Protein AF-0000000072235891 (afdb_homodimer)

Organism: Galdieria sulphuraria (NCBI:txid130081)

Structure (mmCIF, N/CA/C/O backbone):
data_AF-0000000072235891-model_v1
#
loop_
_entity.id
_entity.type
_entity.pdbx_description
1 polymer 'HVA22 family protein isoform 1'
#
loop_
_atom_site.group_PDB
_atom_site.id
_atom_site.type_symbol
_atom_site.label_atom_id
_atom_site.label_alt_id
_atom_site.label_comp_id
_atom_site.label_asym_id
_atom_site.label_entity_id
_atom_site.label_seq_id
_atom_site.pdbx_PDB_ins_code
_atom_site.Cartn_x
_atom_site.Cartn_y
_atom_site.Cartn_z
_atom_site.occupancy
_atom_site.B_iso_or_equiv
_atom_site.auth_seq_id
_atom_site.auth_comp_id
_atom_site.auth_asym_id
_atom_site.auth_atom_id
_atom_site.pdbx_PDB_model_num
ATOM 1 N N . MET A 1 1 ? -20.922 12.523 6.629 1 46.75 1 MET A N 1
ATOM 2 C CA . MET A 1 1 ? -20.359 13.164 5.449 1 46.75 1 MET A CA 1
ATOM 3 C C . MET A 1 1 ? -18.844 13.219 5.531 1 46.75 1 MET A C 1
ATOM 5 O O . MET A 1 1 ? -18.156 12.844 4.582 1 46.75 1 MET A O 1
ATOM 9 N N . GLY A 1 2 ? -18.25 13.672 6.758 1 60.75 2 GLY A N 1
ATOM 10 C CA . GLY A 1 2 ? -16.828 13.812 6.961 1 60.75 2 GLY A CA 1
ATOM 11 C C . GLY A 1 2 ? -16.062 12.5 6.82 1 60.75 2 GLY A C 1
ATOM 12 O O . GLY A 1 2 ? -14.938 12.484 6.324 1 60.75 2 GLY A O 1
ATOM 13 N N . SER A 1 3 ? -16.828 11.484 6.902 1 72.25 3 SER A N 1
ATOM 14 C CA . SER A 1 3 ? -16.188 10.172 6.914 1 72.25 3 SER A CA 1
ATOM 15 C C . SER A 1 3 ? -15.875 9.695 5.5 1 72.25 3 SER A C 1
ATOM 17 O O . SER A 1 3 ? -14.797 9.164 5.238 1 72.25 3 SER A O 1
ATOM 19 N N . VAL A 1 4 ? -16.828 10.055 4.547 1 76.5 4 VAL A N 1
ATOM 20 C CA . VAL A 1 4 ? -16.625 9.602 3.174 1 76.5 4 VAL A CA 1
ATOM 21 C C . VAL A 1 4 ? -15.469 10.359 2.541 1 76.5 4 VAL A C 1
ATOM 23 O O . VAL A 1 4 ? -14.609 9.766 1.887 1 76.5 4 VAL A O 1
ATOM 26 N N . VAL A 1 5 ? -15.5 11.578 2.809 1 79 5 VAL A N 1
ATOM 27 C CA . VAL A 1 5 ? -14.438 12.422 2.27 1 79 5 VAL A CA 1
ATOM 28 C C . VAL A 1 5 ? -13.094 12 2.846 1 79 5 VAL A C 1
ATOM 30 O O . VAL A 1 5 ? -12.102 11.914 2.121 1 79 5 VAL A O 1
ATOM 33 N N . SER A 1 6 ? -13.164 11.68 4.055 1 82.19 6 SER A N 1
ATOM 34 C CA . SER A 1 6 ? -11.922 11.305 4.719 1 82.19 6 SER A CA 1
ATOM 35 C C . SER A 1 6 ? -11.43 9.945 4.238 1 82.19 6 SER A C 1
ATOM 37 O O . SER A 1 6 ? -10.227 9.734 4.086 1 82.19 6 SER A O 1
ATOM 39 N N . ARG A 1 7 ? -12.328 9.164 3.951 1 81.06 7 ARG A N 1
ATOM 40 C CA . ARG A 1 7 ? -11.961 7.844 3.465 1 81.06 7 ARG A CA 1
ATOM 41 C C . ARG A 1 7 ? -11.32 7.926 2.082 1 81.06 7 ARG A C 1
ATOM 43 O O . ARG A 1 7 ? -10.289 7.305 1.832 1 81.06 7 ARG A O 1
ATOM 50 N N . LEU A 1 8 ? -11.969 8.664 1.261 1 80.75 8 LEU A N 1
ATOM 51 C CA . LEU A 1 8 ? -11.422 8.867 -0.078 1 80.75 8 LEU A CA 1
ATOM 52 C C . LEU A 1 8 ? -10.07 9.57 -0.017 1 80.75 8 LEU A C 1
ATOM 54 O O . LEU A 1 8 ? -9.141 9.195 -0.733 1 80.75 8 LEU A O 1
ATOM 58 N N . GLY A 1 9 ? -10.117 10.516 0.843 1 85.25 9 GLY A N 1
ATOM 59 C CA . GLY A 1 9 ? -8.875 11.242 1.026 1 85.25 9 GLY A CA 1
ATOM 60 C C . GLY A 1 9 ? -7.734 10.367 1.514 1 85.25 9 GLY A C 1
ATOM 61 O O . GLY A 1 9 ? -6.617 10.461 1.006 1 85.25 9 GLY A O 1
ATOM 62 N N . CYS A 1 10 ? -8.031 9.539 2.438 1 83.44 10 CYS A N 1
ATOM 63 C CA . CYS A 1 10 ? -7.016 8.633 2.961 1 83.44 10 CYS A CA 1
ATOM 64 C C . CYS A 1 10 ? -6.5 7.699 1.871 1 83.44 10 CYS A C 1
ATOM 66 O O . CYS A 1 10 ? -5.297 7.449 1.781 1 83.44 10 CYS A O 1
ATOM 68 N N . SER A 1 11 ? -7.449 7.27 1.06 1 82.44 11 SER A N 1
ATOM 69 C CA . SER A 1 11 ? -7.062 6.355 -0.009 1 82.44 11 SER A CA 1
ATOM 70 C C . SER A 1 11 ? -6.207 7.059 -1.057 1 82.44 11 SER A C 1
ATOM 72 O O . SER A 1 11 ? -5.195 6.52 -1.505 1 82.44 11 SER A O 1
ATOM 74 N N . PHE A 1 12 ? -6.531 8.242 -1.365 1 88.44 12 PHE A N 1
ATOM 75 C CA . PHE A 1 12 ? -5.793 8.992 -2.377 1 88.44 12 PHE A CA 1
ATOM 76 C C . PHE A 1 12 ? -4.441 9.438 -1.84 1 88.44 12 PHE A C 1
ATOM 78 O O . PHE A 1 12 ? -3.412 9.25 -2.494 1 88.44 12 PHE A O 1
ATOM 85 N N . LEU A 1 13 ? -4.465 9.93 -0.668 1 90.38 13 LEU A N 1
ATOM 86 C CA . LEU A 1 13 ? -3.238 10.469 -0.096 1 90.38 13 LEU A CA 1
ATOM 87 C C . LEU A 1 13 ? -2.316 9.352 0.373 1 90.38 13 LEU A C 1
ATOM 89 O O . LEU A 1 13 ? -1.093 9.508 0.376 1 90.38 13 LEU A O 1
ATOM 93 N N . GLY A 1 14 ? -2.957 8.297 0.75 1 90.31 14 GLY A N 1
ATOM 94 C CA . GLY A 1 14 ? -2.166 7.203 1.295 1 90.31 14 GLY A CA 1
ATOM 95 C C . GLY A 1 14 ? -1.65 6.25 0.232 1 90.31 14 GLY A C 1
ATOM 96 O O . GLY A 1 14 ? -0.716 5.484 0.478 1 90.31 14 GLY A O 1
ATOM 97 N N . ILE A 1 15 ? -2.197 6.344 -0.946 1 92.5 15 ILE A N 1
ATOM 98 C CA . ILE A 1 15 ? -1.833 5.332 -1.934 1 92.5 15 ILE A CA 1
ATOM 99 C C . ILE A 1 15 ? -1.434 6.012 -3.242 1 92.5 15 ILE A C 1
ATOM 101 O O . ILE A 1 15 ? -0.283 5.91 -3.676 1 92.5 15 ILE A O 1
ATOM 105 N N . LEU A 1 16 ? -2.283 6.879 -3.768 1 91.94 16 LEU A N 1
ATOM 106 C CA . LEU A 1 16 ? -2.064 7.406 -5.109 1 91.94 16 LEU A CA 1
ATOM 107 C C . LEU A 1 16 ? -0.962 8.461 -5.105 1 91.94 16 LEU A C 1
ATOM 109 O O . LEU A 1 16 ? -0.079 8.445 -5.969 1 91.94 16 LEU A O 1
ATOM 113 N N . TYR A 1 17 ? -1.043 9.266 -4.141 1 93.69 17 TYR A N 1
ATOM 114 C CA . TYR A 1 17 ? -0.034 10.32 -4.074 1 93.69 17 TYR A CA 1
ATOM 115 C C . TYR A 1 17 ? 1.353 9.727 -3.842 1 93.69 17 TYR A C 1
ATOM 117 O O . TYR A 1 17 ? 2.293 10.031 -4.578 1 93.69 17 TYR A O 1
ATOM 125 N N . PRO A 1 18 ? 1.466 8.883 -2.859 1 93 18 PRO A N 1
ATOM 126 C CA . PRO A 1 18 ? 2.773 8.242 -2.674 1 93 18 PRO A CA 1
ATOM 127 C C . PRO A 1 18 ? 3.221 7.449 -3.898 1 93 18 PRO A C 1
ATOM 129 O O . PRO A 1 18 ? 4.414 7.395 -4.203 1 93 18 PRO A O 1
ATOM 132 N N . ALA A 1 19 ? 2.293 6.832 -4.574 1 94.75 19 ALA A N 1
ATOM 133 C CA . ALA A 1 19 ? 2.639 6.074 -5.773 1 94.75 19 ALA A CA 1
ATOM 134 C C . ALA A 1 19 ? 3.242 6.98 -6.84 1 94.75 19 ALA A C 1
ATOM 136 O O . ALA A 1 19 ? 4.227 6.617 -7.488 1 94.75 19 ALA A O 1
ATOM 137 N N . TYR A 1 20 ? 2.668 8.094 -6.934 1 94.38 20 TYR A N 1
ATOM 138 C CA . TYR A 1 20 ? 3.17 9.055 -7.914 1 94.38 20 TYR A CA 1
ATOM 139 C C . TYR A 1 20 ? 4.547 9.57 -7.512 1 94.38 20 TYR A C 1
ATOM 141 O O . TYR A 1 20 ? 5.43 9.727 -8.359 1 94.38 20 TYR A O 1
ATOM 149 N N . CYS A 1 21 ? 4.766 9.883 -6.301 1 93.06 21 CYS A N 1
ATOM 150 C CA . CYS A 1 21 ? 6.07 10.32 -5.816 1 93.06 21 CYS A CA 1
ATOM 151 C C . CYS A 1 21 ? 7.117 9.227 -5.992 1 93.06 21 CYS A C 1
ATOM 153 O O . CYS A 1 21 ? 8.266 9.508 -6.32 1 93.06 21 CYS A O 1
ATOM 155 N N . THR A 1 22 ? 6.691 8.031 -5.742 1 94.19 22 THR A N 1
ATOM 156 C CA . THR A 1 22 ? 7.57 6.887 -5.957 1 94.19 22 THR A CA 1
ATOM 157 C C . THR A 1 22 ? 7.992 6.793 -7.422 1 94.19 22 THR A C 1
ATOM 159 O O . THR A 1 22 ? 9.156 6.531 -7.723 1 94.19 22 THR A O 1
ATOM 162 N N . PHE A 1 23 ? 7.047 7.035 -8.258 1 94.5 23 PHE A N 1
ATOM 163 C CA . PHE A 1 23 ? 7.332 7.047 -9.688 1 94.5 23 PHE A CA 1
ATOM 164 C C . PHE A 1 23 ? 8.367 8.117 -10.023 1 94.5 23 PHE A C 1
ATOM 166 O O . PHE A 1 23 ? 9.297 7.863 -10.789 1 94.5 23 PHE A O 1
ATOM 173 N N . LYS A 1 24 ? 8.18 9.258 -9.508 1 92.94 24 LYS A N 1
ATOM 174 C CA . LYS A 1 24 ? 9.117 10.352 -9.742 1 92.94 24 LYS A CA 1
ATOM 175 C C . LYS A 1 24 ? 10.508 10.008 -9.211 1 92.94 24 LYS A C 1
ATOM 177 O O . LYS A 1 24 ? 11.516 10.344 -9.836 1 92.94 24 LYS A O 1
ATOM 182 N N . THR A 1 25 ? 10.523 9.391 -8.078 1 90.94 25 THR A N 1
ATOM 183 C CA . THR A 1 25 ? 11.797 8.992 -7.473 1 90.94 25 THR A CA 1
ATOM 184 C C . THR A 1 25 ? 12.508 7.957 -8.336 1 90.94 25 THR A C 1
ATOM 186 O O . THR A 1 25 ? 13.734 7.961 -8.43 1 90.94 25 THR A O 1
ATOM 189 N N . LEU A 1 26 ? 11.766 7.07 -8.914 1 90.81 26 LEU A N 1
ATOM 190 C CA . LEU A 1 26 ? 12.352 6.055 -9.781 1 90.81 26 LEU A CA 1
ATOM 191 C C . LEU A 1 26 ? 13 6.691 -11 1 90.81 26 LEU A C 1
ATOM 193 O O . LEU A 1 26 ? 14.039 6.227 -11.477 1 90.81 26 LEU A O 1
ATOM 197 N N . LYS A 1 27 ? 12.367 7.711 -11.43 1 88.81 27 LYS A N 1
ATOM 198 C CA . LYS A 1 27 ? 12.891 8.414 -12.602 1 88.81 27 LYS A CA 1
ATOM 199 C C . LYS A 1 27 ? 14.172 9.172 -12.258 1 88.81 27 LYS A C 1
ATOM 201 O O . LYS A 1 27 ? 15.102 9.234 -13.07 1 88.81 27 LYS A O 1
ATOM 206 N N . ARG A 1 28 ? 14.211 9.672 -11.07 1 89.44 28 ARG A N 1
ATOM 207 C CA . ARG A 1 28 ? 15.359 10.477 -10.664 1 89.44 28 ARG A CA 1
ATOM 208 C C . ARG A 1 28 ? 16.531 9.586 -10.25 1 89.44 28 ARG A C 1
ATOM 210 O O . ARG A 1 28 ? 17.672 10.047 -10.211 1 89.44 28 ARG A O 1
ATOM 217 N N . GLN A 1 29 ? 16.312 8.367 -9.93 1 86.44 29 GLN A N 1
ATOM 218 C CA . GLN A 1 29 ? 17.312 7.379 -9.562 1 86.44 29 GLN A CA 1
ATOM 219 C C . GLN A 1 29 ? 18.172 7.867 -8.398 1 86.44 29 GLN A C 1
ATOM 221 O O . GLN A 1 29 ? 19.406 7.777 -8.445 1 86.44 29 GLN A O 1
ATOM 226 N N . GLU A 1 30 ? 17.547 8.516 -7.449 1 84.81 30 GLU A N 1
ATOM 227 C CA . GLU A 1 30 ? 18.25 8.945 -6.238 1 84.81 30 GLU A CA 1
ATOM 228 C C . GLU A 1 30 ? 18.031 7.957 -5.098 1 84.81 30 GLU A C 1
ATOM 230 O O . GLU A 1 30 ? 16.891 7.688 -4.711 1 84.81 30 GLU A O 1
ATOM 235 N N . PHE A 1 31 ? 19.094 7.59 -4.57 1 83.75 31 PHE A N 1
ATOM 236 C CA . PHE A 1 31 ? 19.062 6.527 -3.57 1 83.75 31 PHE A CA 1
ATOM 237 C C . PHE A 1 31 ? 18.344 6.984 -2.312 1 83.75 31 PHE A C 1
ATOM 239 O O . PHE A 1 31 ? 17.531 6.238 -1.753 1 83.75 31 PHE A O 1
ATOM 246 N N . ASP A 1 32 ? 18.656 8.188 -1.87 1 84.38 32 ASP A N 1
ATOM 247 C CA . ASP A 1 32 ? 18.078 8.68 -0.62 1 84.38 32 ASP A CA 1
ATOM 248 C C . ASP A 1 32 ? 16.562 8.82 -0.729 1 84.38 32 ASP A C 1
ATOM 250 O O . ASP A 1 32 ? 15.836 8.492 0.213 1 84.38 32 ASP A O 1
ATOM 254 N N . GLU A 1 33 ? 16.188 9.242 -1.867 1 87.81 33 GLU A N 1
ATOM 255 C CA . GLU A 1 33 ? 14.758 9.406 -2.086 1 87.81 33 GLU A CA 1
ATOM 256 C C . GLU A 1 33 ? 14.062 8.047 -2.193 1 87.81 33 GLU A C 1
ATOM 258 O O . GLU A 1 33 ? 12.93 7.891 -1.736 1 87.81 33 GLU A O 1
ATOM 263 N N . GLN A 1 34 ? 14.82 7.117 -2.793 1 90.44 34 GLN A N 1
ATOM 264 C CA . GLN A 1 34 ? 14.242 5.781 -2.902 1 90.44 34 GLN A CA 1
ATOM 265 C C . GLN A 1 34 ? 14.031 5.16 -1.524 1 90.44 34 GLN A C 1
ATOM 267 O O . GLN A 1 34 ? 12.984 4.559 -1.266 1 90.44 34 GLN A O 1
ATOM 272 N N . THR 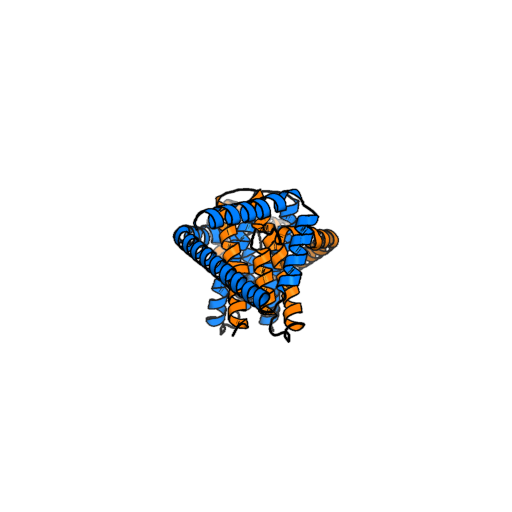A 1 35 ? 14.961 5.402 -0.662 1 89.75 35 THR A N 1
ATOM 273 C CA . THR A 1 35 ? 14.898 4.855 0.689 1 89.75 35 THR A CA 1
ATOM 274 C C . THR A 1 35 ? 13.742 5.465 1.466 1 89.75 35 THR A C 1
ATOM 276 O O . THR A 1 35 ? 13.078 4.777 2.248 1 89.75 35 THR A O 1
ATOM 279 N N . GLN A 1 36 ? 13.508 6.676 1.196 1 90.38 36 GLN A N 1
ATOM 280 C CA . GLN A 1 36 ? 12.43 7.367 1.893 1 90.38 36 GLN A CA 1
ATOM 281 C C . GLN A 1 36 ? 11.078 6.758 1.546 1 90.38 36 GLN A C 1
ATOM 283 O O . GLN A 1 36 ? 10.258 6.504 2.434 1 90.38 36 GLN A O 1
ATOM 288 N N . TRP A 1 37 ? 10.914 6.582 0.263 1 93.06 37 TRP A N 1
ATOM 289 C CA . TRP A 1 37 ? 9.602 6.094 -0.164 1 93.06 37 TRP A CA 1
ATOM 290 C C . TRP A 1 37 ? 9.438 4.617 0.178 1 93.06 37 TRP A C 1
ATOM 292 O O . TRP A 1 37 ? 8.328 4.164 0.476 1 93.06 37 TRP A O 1
ATOM 302 N N . LEU A 1 38 ? 10.523 3.879 0.186 1 94.12 38 LEU A N 1
ATOM 303 C CA . LEU A 1 38 ? 10.453 2.502 0.663 1 94.12 38 LEU A CA 1
ATOM 304 C C . LEU A 1 38 ? 10.055 2.457 2.135 1 94.12 38 LEU A C 1
ATOM 306 O O . LEU A 1 38 ? 9.227 1.636 2.533 1 94.12 38 LEU A O 1
ATOM 310 N N . THR A 1 39 ? 10.672 3.336 2.898 1 93.62 39 THR A N 1
ATOM 311 C CA . THR A 1 39 ? 10.367 3.422 4.32 1 93.62 39 THR A CA 1
ATOM 312 C C . THR A 1 39 ? 8.898 3.768 4.535 1 93.62 39 THR A C 1
ATOM 314 O O . THR A 1 39 ? 8.234 3.189 5.402 1 93.62 39 THR A O 1
ATOM 317 N N . PHE A 1 40 ? 8.422 4.688 3.742 1 94.94 40 PHE A N 1
ATOM 318 C CA . PHE A 1 40 ? 7.016 5.066 3.82 1 94.94 40 PHE A CA 1
ATOM 319 C C . PHE A 1 40 ? 6.117 3.855 3.605 1 94.94 40 PHE A C 1
ATOM 321 O O . PHE A 1 40 ? 5.156 3.645 4.352 1 94.94 40 PHE A O 1
ATOM 328 N N . TRP A 1 41 ? 6.434 3.078 2.564 1 94.25 41 TRP A N 1
ATOM 329 C CA . TRP A 1 41 ? 5.594 1.94 2.211 1 94.25 41 TRP A CA 1
ATOM 330 C C . TRP A 1 41 ? 5.59 0.897 3.322 1 94.25 41 TRP A C 1
ATOM 332 O O . TRP A 1 41 ? 4.559 0.279 3.602 1 94.25 41 TRP A O 1
ATOM 342 N N . ILE A 1 42 ? 6.68 0.702 4 1 95.62 42 ILE A N 1
ATOM 343 C CA . ILE A 1 42 ? 6.758 -0.245 5.105 1 95.62 42 ILE A CA 1
ATOM 344 C C . ILE A 1 42 ? 5.879 0.233 6.258 1 95.62 42 ILE A C 1
ATOM 346 O O . ILE A 1 42 ? 5.055 -0.526 6.773 1 95.62 42 ILE A O 1
ATOM 350 N N . VAL A 1 43 ? 6.031 1.451 6.613 1 94.75 43 VAL A N 1
ATOM 351 C CA . VAL A 1 43 ? 5.305 2.027 7.742 1 94.75 43 VAL A CA 1
ATOM 352 C C . VAL A 1 43 ? 3.809 2.051 7.434 1 94.75 43 VAL A C 1
ATOM 354 O O . VAL A 1 43 ? 2.988 1.703 8.289 1 94.75 43 VAL A O 1
ATOM 357 N N . TYR A 1 44 ? 3.506 2.465 6.203 1 94.75 44 TYR A N 1
ATOM 358 C CA . TYR A 1 44 ? 2.107 2.523 5.797 1 94.75 44 TYR A CA 1
ATOM 359 C C . TYR A 1 44 ? 1.472 1.139 5.824 1 94.75 44 TYR A C 1
ATOM 361 O O . TYR A 1 44 ? 0.301 0.994 6.184 1 94.75 44 TYR A O 1
ATOM 369 N N . SER A 1 45 ? 2.25 0.122 5.41 1 93.94 45 SER A N 1
ATOM 370 C CA . SER A 1 45 ? 1.754 -1.249 5.461 1 93.94 45 SER A CA 1
ATOM 371 C C . SER A 1 45 ? 1.426 -1.664 6.891 1 93.94 45 SER A C 1
ATOM 373 O O . SER A 1 45 ? 0.406 -2.312 7.137 1 93.94 45 SER A O 1
ATOM 375 N N . CYS A 1 46 ? 2.318 -1.361 7.836 1 92.19 46 CYS A N 1
ATOM 376 C CA . CYS A 1 46 ? 2.07 -1.639 9.25 1 92.19 46 CYS A CA 1
ATOM 377 C C . CYS A 1 46 ? 0.832 -0.9 9.734 1 92.19 46 CYS A C 1
ATOM 379 O O . CYS A 1 46 ? 0.023 -1.46 10.484 1 92.19 46 CYS A O 1
ATOM 381 N N . PHE A 1 47 ? 0.694 0.306 9.32 1 91.31 47 PHE A N 1
ATOM 382 C CA . PHE A 1 47 ? -0.463 1.119 9.672 1 91.31 47 PHE A CA 1
ATOM 383 C C . PHE A 1 47 ? -1.75 0.481 9.164 1 91.31 47 PHE A C 1
ATOM 385 O O . PHE A 1 47 ? -2.773 0.501 9.852 1 91.31 47 PHE A O 1
ATOM 392 N N . MET A 1 48 ? -1.675 -0.062 7.977 1 88.56 48 MET A N 1
ATOM 393 C CA . MET A 1 48 ? -2.859 -0.683 7.387 1 88.56 48 MET A CA 1
ATOM 394 C C . MET A 1 48 ? -3.332 -1.86 8.234 1 88.56 48 MET A C 1
ATOM 396 O O . MET A 1 48 ? -4.535 -2.092 8.367 1 88.56 48 MET A O 1
ATOM 400 N N . VAL A 1 49 ? -2.416 -2.582 8.875 1 86.81 49 VAL A N 1
ATOM 401 C CA . VAL A 1 49 ? -2.748 -3.711 9.734 1 86.81 49 VAL A CA 1
ATOM 402 C C . VAL A 1 49 ? -3.387 -3.205 11.023 1 86.81 49 VAL A C 1
ATOM 404 O O . VAL A 1 49 ? -4.414 -3.729 11.469 1 86.81 49 VAL A O 1
ATOM 407 N N . LEU A 1 50 ? -2.779 -2.225 11.562 1 87.38 50 LEU A N 1
ATOM 408 C CA . LEU A 1 50 ? -3.289 -1.638 12.797 1 87.38 50 LEU A CA 1
ATOM 409 C C . LEU A 1 50 ? -4.664 -1.013 12.578 1 87.38 50 LEU A C 1
ATOM 411 O O . LEU A 1 50 ? -5.52 -1.055 13.461 1 87.38 50 LEU A O 1
ATOM 415 N N . GLU A 1 51 ? -4.793 -0.429 11.406 1 85.06 51 GLU A N 1
ATOM 416 C CA . GLU A 1 51 ? -6.059 0.203 11.055 1 85.06 51 GLU A CA 1
ATOM 417 C C . GLU A 1 51 ? -7.203 -0.807 11.062 1 85.06 51 GLU A C 1
ATOM 419 O O . GLU A 1 51 ? -8.328 -0.476 11.445 1 85.06 51 GLU A O 1
ATOM 424 N N . ARG A 1 52 ? -6.93 -1.986 10.625 1 81.38 52 ARG A N 1
ATOM 425 C CA . ARG A 1 52 ? -7.965 -3.018 10.633 1 81.38 52 ARG A CA 1
ATOM 426 C C . ARG A 1 52 ? -8.492 -3.242 12.047 1 81.38 52 ARG A C 1
ATOM 428 O O . ARG A 1 52 ? -9.695 -3.426 12.242 1 81.38 52 ARG A O 1
ATOM 435 N N . VAL A 1 53 ? -7.672 -3.217 13.008 1 83.44 53 VAL A N 1
ATOM 436 C CA . VAL A 1 53 ? -8.031 -3.381 14.406 1 83.44 53 VAL A CA 1
ATOM 437 C C . VAL A 1 53 ? -8.688 -2.102 14.922 1 83.44 53 VAL A C 1
ATOM 439 O O . VAL A 1 53 ? -9.719 -2.154 15.602 1 83.44 53 VAL A O 1
ATOM 442 N N . ALA A 1 54 ? -8.031 -0.986 14.578 1 85.88 54 ALA A N 1
ATOM 443 C CA . ALA A 1 54 ? -8.523 0.311 15.031 1 85.88 54 ALA A CA 1
ATOM 444 C C . ALA A 1 54 ? -9.93 0.586 14.5 1 85.88 54 ALA A C 1
ATOM 446 O O . ALA A 1 54 ? -10.758 1.19 15.188 1 85.88 54 ALA A O 1
ATOM 447 N N . ASP A 1 55 ? -10.164 0.239 13.258 1 82.12 55 ASP A N 1
ATOM 448 C CA . ASP A 1 55 ? -11.484 0.433 12.656 1 82.12 55 ASP A CA 1
ATOM 449 C C . ASP A 1 55 ? -12.57 -0.258 13.484 1 82.12 55 ASP A C 1
ATOM 451 O O . ASP A 1 55 ? -13.688 0.244 13.586 1 82.12 55 ASP A O 1
ATOM 455 N N . VAL A 1 56 ? -12.219 -1.427 14.125 1 81.56 56 VAL A N 1
ATOM 456 C CA . VAL A 1 56 ? -13.172 -2.172 14.938 1 81.56 56 VAL A CA 1
ATOM 457 C C . VAL A 1 56 ? -13.312 -1.509 16.297 1 81.56 56 VAL A C 1
ATOM 459 O O . VAL A 1 56 ? -14.422 -1.354 16.812 1 81.56 56 VAL A O 1
ATOM 462 N N . LEU A 1 57 ? -12.227 -1.079 16.844 1 86.19 57 LEU A N 1
ATOM 463 C CA . LEU A 1 57 ? -12.195 -0.566 18.203 1 86.19 57 LEU A CA 1
ATOM 464 C C . LEU A 1 57 ? -12.656 0.888 18.25 1 86.19 57 LEU A C 1
ATOM 466 O O . LEU A 1 57 ? -13.344 1.297 19.188 1 86.19 57 LEU A O 1
ATOM 470 N N . LEU A 1 58 ? -12.266 1.718 17.297 1 84.19 58 LEU A N 1
ATOM 471 C CA . LEU A 1 58 ? -12.492 3.158 17.328 1 84.19 58 LEU A CA 1
ATOM 472 C C . LEU A 1 58 ? -13.633 3.551 16.391 1 84.19 58 LEU A C 1
ATOM 474 O O . LEU A 1 58 ? -13.836 4.734 16.125 1 84.19 58 LEU A O 1
ATOM 478 N N . ALA A 1 59 ? -14.344 2.592 15.984 1 76.69 59 ALA A N 1
ATOM 479 C CA . ALA A 1 59 ? -15.445 2.828 15.055 1 76.69 59 ALA A CA 1
ATOM 480 C C . ALA A 1 59 ? -16.469 3.789 15.648 1 76.69 59 ALA A C 1
ATOM 482 O O . ALA A 1 59 ? -17.188 4.48 14.914 1 76.69 59 ALA A O 1
ATOM 483 N N . TRP A 1 60 ? -16.578 3.857 16.938 1 82.38 60 TRP A N 1
ATOM 484 C CA . TRP A 1 60 ? -17.594 4.668 17.609 1 82.38 60 TRP A CA 1
ATOM 485 C C . TRP A 1 60 ? -17.109 6.105 17.781 1 82.38 60 TRP A C 1
ATOM 487 O O . TRP A 1 60 ? -17.906 6.996 18.094 1 82.38 60 TRP A O 1
ATOM 497 N N . ILE A 1 61 ? -16 6.477 17.469 1 85.69 61 ILE A N 1
ATOM 498 C CA . ILE A 1 61 ? -15.461 7.82 17.641 1 85.69 61 ILE A CA 1
ATOM 499 C C . ILE A 1 61 ? -15.727 8.648 16.391 1 85.69 61 ILE A C 1
ATOM 501 O O . ILE A 1 61 ? -15.25 8.305 15.297 1 85.69 61 ILE A O 1
ATOM 505 N N . PRO A 1 62 ? -16.594 9.703 16.406 1 82 62 PRO A N 1
ATOM 506 C CA . PRO A 1 62 ? -17 10.5 15.242 1 82 62 PRO A CA 1
ATOM 507 C C . PRO A 1 62 ? -15.828 11.172 14.539 1 82 62 PRO A C 1
ATOM 509 O O . PRO A 1 62 ? -15.898 11.453 13.344 1 82 62 PRO A O 1
ATOM 512 N N . LEU A 1 63 ? -14.688 11.336 15.094 1 85.5 63 LEU A N 1
ATOM 513 C CA . LEU A 1 63 ? -13.562 12.031 14.469 1 85.5 63 LEU A CA 1
ATOM 514 C C . LEU A 1 63 ? -12.438 11.055 14.148 1 85.5 63 LEU A C 1
ATOM 516 O O . LEU A 1 63 ? -11.289 11.469 13.945 1 85.5 63 LEU A O 1
ATOM 520 N N . TYR A 1 64 ? -12.781 9.852 13.984 1 87.44 64 TYR A N 1
ATOM 521 C CA . TYR A 1 64 ? -11.758 8.836 13.781 1 87.44 64 TYR A CA 1
ATOM 522 C C . TYR A 1 64 ? -11.117 8.969 12.406 1 87.44 64 TYR A C 1
ATOM 524 O O . TYR A 1 64 ? -9.891 8.961 12.281 1 87.44 64 TYR A O 1
ATOM 532 N N . TYR A 1 65 ? -11.906 9.195 11.367 1 84.94 65 TYR A N 1
ATOM 533 C CA . TYR A 1 65 ? -11.398 9.234 10 1 84.94 65 TYR A CA 1
ATOM 534 C C . TYR A 1 65 ? -10.602 10.508 9.75 1 84.94 65 TYR A C 1
ATOM 536 O O . TYR A 1 65 ? -9.648 10.508 8.969 1 84.94 65 TYR A O 1
ATOM 544 N N . GLU A 1 66 ? -11.078 11.492 10.414 1 85.94 66 GLU A N 1
ATOM 545 C CA . GLU A 1 66 ? -10.32 12.734 10.305 1 85.94 66 GLU A CA 1
ATOM 546 C C . GLU A 1 66 ? -8.93 12.586 10.922 1 85.94 66 GLU A C 1
ATOM 548 O O . GLU A 1 66 ? -7.949 13.078 10.359 1 85.94 66 GLU A O 1
ATOM 553 N N . CYS A 1 67 ? -8.938 11.93 12.062 1 89.06 67 CYS A N 1
ATOM 554 C CA . CYS A 1 67 ? -7.652 11.68 12.703 1 89.06 67 CYS A CA 1
ATOM 555 C C . CYS A 1 67 ? -6.77 10.789 11.836 1 89.06 67 CYS A C 1
ATOM 557 O O . CYS A 1 67 ? -5.574 11.047 11.695 1 89.06 67 CYS A O 1
ATOM 559 N N . LYS A 1 68 ? -7.43 9.867 11.203 1 89.5 68 LYS A N 1
ATOM 560 C CA . LYS A 1 68 ? -6.719 8.969 10.297 1 89.5 68 LYS A CA 1
ATOM 561 C C . LYS A 1 68 ? -6.125 9.742 9.117 1 89.5 68 LYS A C 1
ATOM 563 O O . LYS A 1 68 ? -4.969 9.523 8.75 1 89.5 68 LYS A O 1
ATOM 568 N N . LEU A 1 69 ? -6.883 10.578 8.578 1 89.69 69 LEU A N 1
ATOM 569 C CA . LEU A 1 69 ? -6.43 11.383 7.445 1 89.69 69 LEU A CA 1
ATOM 570 C C . LEU A 1 69 ? -5.242 12.25 7.84 1 89.69 69 LEU A C 1
ATOM 572 O O . LEU A 1 69 ? -4.277 12.375 7.082 1 89.69 69 LEU A O 1
ATOM 576 N N . LEU A 1 70 ? -5.293 12.805 8.992 1 89.38 70 LEU A N 1
ATOM 577 C CA . LEU A 1 70 ? -4.195 13.633 9.484 1 89.38 70 LEU A CA 1
ATOM 578 C C . LEU A 1 70 ? -2.928 12.805 9.648 1 89.38 70 LEU A C 1
ATOM 580 O O . LEU A 1 70 ? -1.831 13.273 9.328 1 89.38 70 LEU A O 1
ATOM 584 N N . PHE A 1 71 ? -3.125 11.664 10.117 1 91.62 71 PHE A N 1
ATOM 585 C CA . PHE A 1 71 ? -1.999 10.758 10.32 1 91.62 71 PHE A CA 1
ATOM 586 C C . PHE A 1 71 ? -1.358 10.391 8.984 1 91.62 71 PHE A C 1
ATOM 588 O O . PHE A 1 71 ? -0.133 10.398 8.852 1 91.62 71 PHE A O 1
ATOM 595 N N . VAL A 1 72 ? -2.189 10.133 8.016 1 91.56 72 VAL A N 1
ATOM 596 C CA . VAL A 1 72 ? -1.7 9.758 6.695 1 91.56 72 VAL A CA 1
ATOM 597 C C . VAL A 1 72 ? -0.965 10.938 6.062 1 91.56 72 VAL A C 1
ATOM 599 O O . VAL A 1 72 ? 0.094 10.766 5.453 1 91.56 72 VAL A O 1
ATOM 602 N N . CYS A 1 73 ? -1.492 12.078 6.23 1 90.06 73 CYS A N 1
ATOM 603 C CA . CYS A 1 73 ? -0.834 13.281 5.734 1 90.06 73 CYS A CA 1
ATOM 604 C C . CYS A 1 73 ? 0.545 13.445 6.359 1 90.06 73 CYS A C 1
ATOM 606 O O . CYS A 1 73 ? 1.513 13.766 5.664 1 90.06 73 CYS A O 1
ATOM 608 N N . TRP A 1 74 ? 0.543 13.219 7.629 1 90.5 74 TRP A N 1
ATOM 609 C CA . TRP A 1 74 ? 1.792 13.328 8.375 1 90.5 74 TRP A CA 1
ATOM 610 C C . TRP A 1 74 ? 2.816 12.312 7.875 1 90.5 74 TRP A C 1
ATOM 612 O O . TRP A 1 74 ? 4.008 12.609 7.797 1 90.5 74 TRP A O 1
ATOM 622 N N . LEU A 1 75 ? 2.449 11.211 7.512 1 90.25 75 LEU A N 1
ATOM 623 C CA . LEU A 1 75 ? 3.334 10.156 7.043 1 90.25 75 LEU A CA 1
ATOM 624 C C . LEU A 1 75 ? 3.836 10.445 5.633 1 90.25 75 LEU A C 1
ATOM 626 O O . LEU A 1 75 ? 4.996 10.18 5.312 1 90.25 75 LEU A O 1
ATOM 630 N N . VAL A 1 76 ? 2.939 11 4.773 1 89.06 76 VAL A N 1
ATOM 631 C CA . VAL A 1 76 ? 3.213 11.156 3.348 1 89.06 76 VAL A CA 1
ATOM 632 C C . VAL A 1 76 ? 4.156 12.344 3.129 1 89.06 76 VAL A C 1
ATOM 634 O O . VAL A 1 76 ? 4.961 12.336 2.193 1 89.06 76 VAL A O 1
ATOM 637 N N . LEU A 1 77 ? 4.043 13.266 3.941 1 84.12 77 LEU A N 1
ATOM 638 C CA . LEU A 1 77 ? 4.832 14.484 3.752 1 84.12 77 LEU A CA 1
ATOM 639 C C . LEU A 1 77 ? 6.281 14.258 4.168 1 84.12 77 LEU A C 1
ATOM 641 O O . LEU A 1 77 ? 6.566 14.039 5.348 1 84.12 77 LEU A O 1
ATOM 645 N N . PRO A 1 78 ? 7.152 14.32 3.135 1 80.38 78 PRO A N 1
ATOM 646 C CA . PRO A 1 78 ? 8.57 14.086 3.418 1 80.38 78 PRO A CA 1
ATOM 647 C C . PRO A 1 78 ? 9.18 15.164 4.316 1 80.38 78 PRO A C 1
ATOM 649 O O . PRO A 1 78 ? 10.203 14.93 4.961 1 80.38 78 PRO A O 1
ATOM 652 N N . GLN A 1 79 ? 8.492 16.266 4.348 1 79 79 GLN A N 1
ATOM 653 C CA . GLN A 1 79 ? 9.016 17.375 5.129 1 79 79 GLN A CA 1
ATOM 654 C C . GLN A 1 79 ? 8.953 17.078 6.621 1 79 79 GLN A C 1
ATOM 656 O O . GLN A 1 79 ? 9.805 17.531 7.387 1 79 79 GLN A O 1
ATOM 661 N N . PHE A 1 80 ? 7.98 16.234 7.008 1 81.88 80 PHE A N 1
ATOM 662 C CA . PHE A 1 80 ? 7.785 15.953 8.422 1 81.88 80 PHE A CA 1
ATOM 663 C C . PHE A 1 80 ? 8.508 14.672 8.828 1 81.88 80 PHE A C 1
ATOM 665 O O . PHE A 1 80 ? 8.656 14.383 10.016 1 81.88 80 PHE A O 1
ATOM 672 N N . ARG A 1 81 ? 8.977 13.914 7.957 1 84.75 81 ARG A N 1
ATOM 673 C CA . ARG A 1 81 ? 9.734 12.688 8.172 1 84.75 81 ARG A CA 1
ATOM 674 C C . ARG A 1 81 ? 8.992 11.75 9.117 1 84.75 81 ARG A C 1
ATOM 676 O O . ARG A 1 81 ? 9.602 11.109 9.977 1 84.75 81 ARG A O 1
ATOM 683 N N . GLY A 1 82 ? 7.762 11.789 9.086 1 89.25 82 GLY A N 1
ATOM 684 C CA . GLY A 1 82 ? 6.957 10.93 9.945 1 89.25 82 GLY A CA 1
ATOM 685 C C . GLY A 1 82 ? 7.215 9.453 9.727 1 89.25 82 GLY A C 1
ATOM 686 O O . GLY A 1 82 ? 7.34 8.688 10.688 1 89.25 82 GLY A O 1
ATOM 687 N N . ALA A 1 83 ? 7.355 9.109 8.484 1 91.94 83 ALA A N 1
ATOM 688 C CA . ALA A 1 83 ? 7.609 7.711 8.148 1 91.94 83 ALA A CA 1
ATOM 689 C C . ALA A 1 83 ? 8.953 7.25 8.703 1 91.94 83 ALA A C 1
ATOM 691 O O . ALA A 1 83 ? 9.062 6.145 9.242 1 91.94 83 ALA A O 1
ATOM 692 N N . HIS A 1 84 ? 9.914 8.078 8.562 1 90.69 84 HIS A N 1
ATOM 693 C CA . HIS A 1 84 ? 11.242 7.73 9.047 1 90.69 84 HIS A CA 1
ATOM 694 C C . HIS A 1 84 ? 11.258 7.59 10.57 1 90.69 84 HIS A C 1
ATOM 696 O O . HIS A 1 84 ? 11.906 6.688 11.109 1 90.69 84 HIS A O 1
ATOM 702 N N . LEU A 1 85 ? 10.594 8.484 11.234 1 92.62 85 LEU A N 1
ATOM 703 C CA . LEU A 1 85 ? 10.523 8.445 12.688 1 92.62 85 LEU A CA 1
ATOM 704 C C . LEU A 1 85 ? 9.828 7.176 13.172 1 92.62 85 LEU A C 1
ATOM 706 O O . LEU A 1 85 ? 10.328 6.492 14.062 1 92.62 85 LEU A O 1
ATOM 710 N N . LEU A 1 86 ? 8.781 6.895 12.617 1 92.75 86 LEU A N 1
ATOM 711 C CA . LEU A 1 86 ? 8.016 5.711 13.008 1 92.75 86 LEU A CA 1
ATOM 712 C C . LEU A 1 86 ? 8.789 4.438 12.68 1 92.75 86 LEU A C 1
ATOM 714 O O . LEU A 1 86 ? 8.734 3.461 13.43 1 92.75 86 LEU A O 1
ATOM 718 N N . TYR A 1 87 ? 9.414 4.465 11.562 1 94.25 87 TYR A N 1
ATOM 719 C CA . TYR A 1 87 ? 10.219 3.32 11.156 1 94.25 87 TYR A CA 1
ATOM 720 C C . TYR A 1 87 ? 11.344 3.061 12.156 1 94.25 87 TYR A C 1
ATOM 722 O O . TYR A 1 87 ? 11.508 1.936 12.633 1 94.25 87 TYR A O 1
ATOM 730 N N . LYS A 1 88 ? 12.07 4.047 12.445 1 92.94 88 LYS A N 1
ATOM 731 C CA . LYS A 1 88 ? 13.25 3.916 13.305 1 92.94 88 LYS A CA 1
ATOM 732 C C . LYS A 1 88 ? 12.852 3.551 14.727 1 92.94 88 LYS A C 1
ATOM 734 O O . LYS A 1 88 ? 13.531 2.764 15.391 1 92.94 88 LYS A O 1
ATOM 739 N N . GLN A 1 89 ? 11.781 4.004 15.172 1 92.5 89 GLN A N 1
ATOM 740 C CA . GLN A 1 89 ? 11.406 3.842 16.562 1 92.5 89 GLN A CA 1
ATOM 741 C C . GLN A 1 89 ? 10.617 2.553 16.781 1 92.5 89 GLN A C 1
ATOM 743 O O . GLN A 1 89 ? 10.789 1.873 17.797 1 92.5 89 GLN A O 1
ATOM 748 N N . TYR A 1 90 ? 9.797 2.203 15.867 1 91.25 90 TYR A N 1
ATOM 749 C CA . TYR A 1 90 ? 8.852 1.128 16.156 1 91.25 90 TYR A CA 1
ATOM 750 C C . TYR A 1 90 ? 8.977 0.003 15.141 1 91.25 90 TYR A C 1
ATOM 752 O O . TYR A 1 90 ? 9.359 -1.118 15.484 1 91.25 90 TYR A O 1
ATOM 760 N N . VAL A 1 91 ? 8.883 0.301 13.906 1 92.25 91 VAL A N 1
ATOM 761 C CA . VAL A 1 91 ? 8.727 -0.708 12.859 1 92.25 91 VAL A CA 1
ATOM 762 C C . VAL A 1 91 ? 10.047 -1.441 12.656 1 92.25 91 VAL A C 1
ATOM 764 O O . VAL A 1 91 ? 10.078 -2.674 12.602 1 92.25 91 VAL A O 1
ATOM 767 N N . GLY A 1 92 ? 11.078 -0.638 12.586 1 92 92 GLY A N 1
ATOM 768 C CA . GLY A 1 92 ? 12.398 -1.207 12.375 1 92 92 GLY A CA 1
ATOM 769 C C . GLY A 1 92 ? 12.773 -2.25 13.414 1 92 92 GLY A C 1
ATOM 770 O O . GLY A 1 92 ? 13 -3.416 13.07 1 92 92 GLY A O 1
ATOM 771 N N . PRO A 1 93 ? 12.742 -1.848 14.609 1 91.31 93 PRO A N 1
ATOM 772 C CA . PRO A 1 93 ? 13.133 -2.777 15.672 1 91.31 93 PRO A CA 1
ATOM 773 C C . PRO A 1 93 ? 12.18 -3.961 15.805 1 91.31 93 PRO A C 1
ATOM 775 O O . PRO A 1 93 ? 12.617 -5.078 16.094 1 91.31 93 PRO A O 1
ATOM 778 N N . CYS A 1 94 ? 10.961 -3.764 15.609 1 91.56 94 CYS A N 1
ATOM 779 C CA . CYS A 1 94 ? 9.977 -4.832 15.711 1 91.56 94 CYS A CA 1
ATOM 780 C C . CYS A 1 94 ? 10.203 -5.891 14.641 1 91.56 94 CYS A C 1
ATOM 782 O O . CYS A 1 94 ? 10.195 -7.09 14.93 1 91.56 94 CYS A O 1
ATOM 784 N N . LEU A 1 95 ? 10.422 -5.516 13.477 1 92.19 95 LEU A N 1
ATOM 785 C CA . LEU A 1 95 ? 10.633 -6.441 12.367 1 92.19 95 LEU A CA 1
ATOM 786 C C . LEU A 1 95 ? 11.977 -7.148 12.5 1 92.19 95 LEU A C 1
ATOM 788 O O . LEU A 1 95 ? 12.094 -8.336 12.188 1 92.19 95 LEU A O 1
ATOM 792 N N . ALA A 1 96 ? 12.914 -6.387 12.938 1 91.31 96 ALA A N 1
ATOM 793 C CA . ALA A 1 96 ? 14.25 -6.957 13.102 1 91.31 96 ALA A CA 1
ATOM 794 C C . ALA A 1 96 ? 14.25 -8.047 14.164 1 91.31 96 ALA A C 1
ATOM 796 O O . ALA A 1 96 ? 14.922 -9.07 14.008 1 91.31 96 ALA A O 1
ATOM 797 N N . ARG A 1 97 ? 13.492 -7.828 15.172 1 92.5 97 ARG A N 1
ATOM 798 C CA . ARG A 1 97 ? 13.422 -8.781 16.281 1 92.5 97 ARG A CA 1
ATOM 799 C C . ARG A 1 97 ? 12.727 -10.07 15.844 1 92.5 97 ARG A C 1
ATOM 801 O O . ARG A 1 97 ? 13.086 -11.156 16.297 1 92.5 97 ARG A O 1
ATOM 808 N N . ARG A 1 98 ? 11.766 -9.961 14.984 1 91.81 98 ARG A N 1
ATOM 809 C CA . ARG A 1 98 ? 10.961 -11.117 14.594 1 91.81 98 ARG A CA 1
ATOM 810 C C . ARG A 1 98 ? 11.383 -11.625 13.211 1 91.81 98 ARG A C 1
ATOM 812 O O . ARG A 1 98 ? 10.656 -12.398 12.586 1 91.81 98 ARG A O 1
ATOM 819 N N . GLU A 1 99 ? 12.461 -11.172 12.789 1 92.38 99 GLU A N 1
ATOM 820 C CA . GLU A 1 99 ? 12.922 -11.477 11.438 1 92.38 99 GLU A CA 1
ATOM 821 C C . GLU A 1 99 ? 13.039 -12.984 11.227 1 92.38 99 GLU A C 1
ATOM 823 O O . GLU A 1 99 ? 12.555 -13.516 10.219 1 92.38 99 GLU A O 1
ATOM 828 N N . THR A 1 100 ? 13.648 -13.664 12.141 1 92.12 100 THR A N 1
ATOM 829 C CA . THR A 1 100 ? 13.875 -15.102 12.016 1 92.12 100 THR A CA 1
ATOM 830 C C . THR A 1 100 ? 12.555 -15.867 12.016 1 92.12 100 THR A C 1
ATOM 832 O O . THR A 1 100 ? 12.367 -16.797 11.227 1 92.12 100 THR A O 1
ATOM 835 N N . GLN A 1 101 ? 11.719 -15.461 12.844 1 92.12 101 GLN A N 1
ATOM 836 C CA . GLN A 1 101 ? 10.414 -16.109 12.922 1 92.12 101 GLN A CA 1
ATOM 837 C C . GLN A 1 101 ? 9.609 -15.898 11.641 1 92.12 101 GLN A C 1
ATOM 839 O O . GLN A 1 101 ? 8.969 -16.828 11.141 1 92.12 101 GLN A O 1
ATOM 844 N N . ILE A 1 102 ? 9.688 -14.719 11.133 1 92.19 102 ILE A N 1
ATOM 845 C CA . ILE A 1 102 ? 8.945 -14.406 9.914 1 92.19 102 ILE A CA 1
ATOM 846 C C . ILE A 1 102 ? 9.539 -15.172 8.742 1 92.19 102 ILE A C 1
ATOM 848 O O . ILE A 1 102 ? 8.805 -15.781 7.957 1 92.19 102 ILE A O 1
ATOM 852 N N . ASP A 1 103 ? 10.844 -15.172 8.656 1 93.12 103 ASP A N 1
ATOM 853 C CA . ASP A 1 103 ? 11.516 -15.906 7.594 1 93.12 103 ASP A CA 1
ATOM 854 C C . ASP A 1 103 ? 11.141 -17.391 7.629 1 93.12 103 ASP A C 1
ATOM 856 O O . ASP A 1 103 ? 10.938 -18.016 6.582 1 93.12 103 ASP A O 1
ATOM 860 N N . HIS A 1 104 ? 11.078 -17.891 8.812 1 91.88 104 HIS A N 1
ATOM 861 C CA . HIS A 1 104 ? 10.727 -19.297 8.969 1 91.88 104 HIS A CA 1
ATOM 862 C C . HIS A 1 104 ? 9.305 -19.578 8.492 1 91.88 104 HIS A C 1
ATOM 864 O O . HIS A 1 104 ? 9.055 -20.562 7.801 1 91.88 104 HIS A O 1
ATOM 870 N N . THR A 1 105 ? 8.461 -18.719 8.844 1 90.06 105 THR A N 1
ATOM 871 C CA . THR A 1 105 ? 7.062 -18.875 8.445 1 90.06 105 THR A CA 1
ATOM 872 C C . THR A 1 105 ? 6.918 -18.75 6.93 1 90.06 105 THR A C 1
ATOM 874 O O . THR A 1 105 ? 6.184 -19.531 6.305 1 90.06 105 THR A O 1
ATOM 877 N N . ILE A 1 106 ? 7.609 -17.828 6.34 1 90.62 106 ILE A N 1
ATOM 878 C CA . ILE A 1 106 ? 7.562 -17.625 4.895 1 90.62 106 ILE A CA 1
ATOM 879 C C . ILE A 1 106 ? 8.078 -18.859 4.184 1 90.62 106 ILE A C 1
ATOM 881 O O . ILE A 1 106 ? 7.473 -19.344 3.221 1 90.62 106 ILE A O 1
ATOM 885 N N . ASN A 1 107 ? 9.141 -19.406 4.688 1 90.88 107 ASN A N 1
ATOM 886 C CA . ASN A 1 107 ? 9.727 -20.594 4.086 1 90.88 107 ASN A CA 1
ATOM 887 C C . ASN A 1 107 ? 8.797 -21.797 4.227 1 90.88 107 ASN A C 1
ATOM 889 O O . ASN A 1 107 ? 8.688 -22.625 3.307 1 90.88 107 ASN A O 1
ATOM 893 N N . LYS A 1 108 ? 8.188 -21.844 5.348 1 90.31 108 LYS A N 1
ATOM 894 C CA . LYS A 1 108 ? 7.23 -22.938 5.562 1 90.31 108 LYS A CA 1
ATOM 895 C C . LYS A 1 108 ? 6.055 -22.828 4.598 1 90.31 108 LYS A C 1
ATOM 897 O O . LYS A 1 108 ? 5.625 -23.844 4.027 1 90.31 108 LYS A O 1
ATOM 902 N N . VAL A 1 109 ? 5.551 -21.672 4.418 1 86.5 109 VAL A N 1
ATOM 903 C CA . VAL A 1 109 ? 4.418 -21.422 3.527 1 86.5 109 VAL A CA 1
ATOM 904 C C . VAL A 1 109 ? 4.836 -21.688 2.082 1 86.5 109 VAL A C 1
ATOM 906 O O . VAL A 1 109 ? 4.086 -22.281 1.31 1 86.5 109 VAL A O 1
ATOM 909 N N . LYS A 1 110 ? 6.023 -21.188 1.775 1 86.81 110 LYS A N 1
ATOM 910 C CA . LYS A 1 110 ? 6.535 -21.391 0.423 1 86.81 110 LYS A CA 1
ATOM 911 C C . LYS A 1 110 ? 6.672 -22.875 0.106 1 86.81 110 LYS A C 1
ATOM 913 O O . LYS A 1 110 ? 6.23 -23.328 -0.951 1 86.81 110 LYS A O 1
ATOM 918 N N . LYS A 1 111 ? 7.184 -23.609 0.978 1 88.81 111 LYS A N 1
ATOM 919 C CA . LYS A 1 111 ? 7.367 -25.047 0.798 1 88.81 111 LYS A CA 1
ATOM 920 C C . LYS A 1 111 ? 6.027 -25.781 0.745 1 88.81 111 LYS A C 1
ATOM 922 O O . LYS A 1 111 ? 5.816 -26.641 -0.104 1 88.81 111 LYS A O 1
ATOM 927 N N . GLY A 1 112 ? 5.211 -25.359 1.58 1 86.31 112 GLY A N 1
ATOM 928 C CA . GLY A 1 112 ? 3.887 -25.969 1.594 1 86.31 112 GLY A CA 1
ATOM 929 C C . GLY A 1 112 ? 3.088 -25.672 0.335 1 86.31 112 GLY A C 1
ATOM 930 O O . GLY A 1 112 ? 2.428 -26.578 -0.202 1 86.31 112 GLY A O 1
ATOM 931 N N . SER A 1 113 ? 3.117 -24.5 -0.062 1 85.31 113 SER A N 1
ATOM 932 C CA . SER A 1 113 ? 2.4 -24.094 -1.271 1 85.31 113 SER A CA 1
ATOM 933 C C . SER A 1 113 ? 2.953 -24.812 -2.498 1 85.31 113 SER A C 1
ATOM 935 O O . SER A 1 113 ? 2.193 -25.25 -3.365 1 85.31 113 SER A O 1
ATOM 937 N N . THR A 1 114 ? 4.285 -24.859 -2.555 1 85.75 114 THR A N 1
ATOM 938 C CA . THR A 1 114 ? 4.93 -25.547 -3.664 1 85.75 114 THR A CA 1
ATOM 939 C C . THR A 1 114 ? 4.508 -27.016 -3.695 1 85.75 114 THR A C 1
ATOM 941 O O . THR A 1 114 ? 4.215 -27.562 -4.762 1 85.75 114 THR A O 1
ATOM 944 N N . GLU A 1 115 ? 4.414 -27.578 -2.592 1 86.75 115 GLU A N 1
ATOM 945 C CA . GLU A 1 115 ? 4.004 -28.984 -2.484 1 86.75 115 GLU A CA 1
ATOM 946 C C . GLU A 1 115 ? 2.549 -29.156 -2.898 1 86.75 115 GLU A C 1
ATOM 948 O O . GLU A 1 115 ? 2.213 -30.109 -3.604 1 86.75 115 GLU A O 1
ATOM 953 N N . ARG A 1 116 ? 1.838 -28.234 -2.432 1 83.94 116 ARG A N 1
ATOM 954 C CA . ARG A 1 116 ? 0.425 -28.328 -2.783 1 83.94 116 ARG A CA 1
ATOM 955 C C . ARG A 1 116 ? 0.216 -28.078 -4.273 1 83.94 116 ARG A C 1
ATOM 957 O O . ARG A 1 116 ? -0.59 -28.766 -4.914 1 83.94 116 ARG A O 1
ATOM 964 N N . LEU A 1 117 ? 0.911 -27.172 -4.707 1 82.5 117 LEU A N 1
ATOM 965 C CA . LEU A 1 117 ? 0.83 -26.891 -6.133 1 82.5 117 LEU A CA 1
ATOM 966 C C . LEU A 1 117 ? 1.259 -28.109 -6.953 1 82.5 117 LEU A C 1
ATOM 968 O O . LEU A 1 117 ? 0.616 -28.453 -7.953 1 82.5 117 LEU A O 1
ATOM 972 N N . HIS A 1 118 ? 2.336 -28.688 -6.527 1 84.69 118 HIS A N 1
ATOM 973 C CA . HIS A 1 118 ? 2.83 -29.891 -7.207 1 84.69 118 HIS A CA 1
ATOM 974 C C . HIS A 1 118 ? 1.812 -31.016 -7.145 1 84.69 118 HIS A C 1
ATOM 976 O O . HIS A 1 118 ? 1.623 -31.75 -8.125 1 84.69 118 HIS A O 1
ATOM 982 N N . ARG A 1 119 ? 1.134 -31.094 -6.105 1 85 119 ARG A N 1
ATOM 983 C CA . ARG A 1 119 ? 0.124 -32.125 -5.945 1 85 119 ARG A CA 1
ATOM 984 C C . ARG A 1 119 ? -1.077 -31.875 -6.852 1 85 119 ARG A C 1
ATOM 986 O O . ARG A 1 119 ? -1.597 -32.781 -7.48 1 85 119 ARG A O 1
ATOM 993 N N . TRP A 1 120 ? -1.426 -30.703 -6.875 1 83.88 120 TRP A N 1
ATOM 994 C CA . TRP A 1 120 ? -2.559 -30.344 -7.719 1 83.88 120 TRP A CA 1
ATOM 995 C C . TRP A 1 120 ? -2.213 -30.5 -9.195 1 83.88 120 TRP A C 1
ATOM 997 O O . TRP A 1 120 ? -3.043 -30.953 -9.984 1 83.88 120 TRP A O 1
ATOM 1007 N N . ALA A 1 121 ? -1.027 -30.109 -9.484 1 82.69 121 ALA A N 1
ATOM 1008 C CA . ALA A 1 121 ? -0.562 -30.281 -10.859 1 82.69 121 ALA A CA 1
ATOM 1009 C C . ALA A 1 121 ? -0.542 -31.75 -11.25 1 82.69 121 ALA A C 1
ATOM 1011 O O . ALA A 1 121 ? -0.985 -32.125 -12.336 1 82.69 121 ALA A O 1
ATOM 1012 N N . ALA A 1 122 ? -0.081 -32.5 -10.352 1 83.19 122 ALA A N 1
ATOM 1013 C CA . ALA A 1 122 ? 0.001 -33.938 -10.57 1 83.19 122 ALA A CA 1
ATOM 1014 C C . ALA A 1 122 ? -1.389 -34.531 -10.688 1 83.19 122 ALA A C 1
ATOM 1016 O O . ALA A 1 122 ? -1.629 -35.375 -11.562 1 83.19 122 ALA A O 1
ATOM 1017 N N . GLN A 1 123 ? -2.221 -34.062 -9.906 1 83.38 123 GLN A N 1
ATOM 1018 C CA . GLN A 1 123 ? -3.592 -34.562 -9.922 1 83.38 123 GLN A CA 1
ATOM 1019 C C . GLN A 1 123 ? -4.301 -34.156 -11.219 1 83.38 123 GLN A C 1
ATOM 1021 O O . GLN A 1 123 ? -5.047 -34.969 -11.797 1 83.38 123 GLN A O 1
ATOM 1026 N N . GLY A 1 124 ? -4.074 -32.938 -11.617 1 81.88 124 GLY A N 1
ATOM 1027 C CA . GLY A 1 124 ? -4.641 -32.5 -12.883 1 81.88 124 GLY A CA 1
ATOM 1028 C C . GLY A 1 124 ? -4.125 -33.281 -14.07 1 81.88 124 GLY A C 1
ATOM 1029 O O . GLY A 1 124 ? -4.898 -33.688 -14.945 1 81.88 124 GLY A O 1
ATOM 1030 N N . LEU A 1 125 ? -2.863 -33.469 -14.039 1 81.06 125 LEU A N 1
ATOM 1031 C CA . LEU A 1 125 ? -2.234 -34.219 -15.102 1 81.06 125 LEU A CA 1
ATOM 1032 C C . LEU A 1 125 ? -2.764 -35.656 -15.125 1 81.06 125 LEU A C 1
ATOM 1034 O O . LEU A 1 125 ? -2.99 -36.219 -16.188 1 81.06 125 LEU A O 1
ATOM 1038 N N . ASN A 1 126 ? -2.953 -36.188 -13.984 1 81.75 126 ASN A N 1
ATOM 1039 C CA . ASN A 1 126 ? -3.482 -37.531 -13.891 1 81.75 126 ASN A CA 1
ATOM 1040 C C . ASN A 1 126 ? -4.922 -37.625 -14.383 1 81.75 126 ASN A C 1
ATOM 1042 O O . ASN A 1 126 ? -5.312 -38.594 -15.031 1 81.75 126 ASN A O 1
ATOM 1046 N N . TYR A 1 127 ? -5.574 -36.562 -14.055 1 76.69 127 TYR A N 1
ATOM 1047 C CA . TYR A 1 127 ? -6.949 -36.469 -14.539 1 76.69 127 TYR A CA 1
ATOM 1048 C C . TYR A 1 127 ? -6.988 -36.344 -16.047 1 76.69 127 TYR A C 1
ATOM 1050 O O . TYR A 1 127 ? -7.836 -36.938 -16.719 1 76.69 127 TYR A O 1
ATOM 1058 N N . VAL A 1 128 ? -6.035 -35.531 -16.578 1 75.19 128 VAL A N 1
ATOM 1059 C CA . VAL A 1 128 ? -5.93 -35.344 -18.016 1 75.19 128 VAL A CA 1
ATOM 1060 C C . VAL A 1 128 ? -5.488 -36.656 -18.672 1 75.19 128 VAL A C 1
ATOM 1062 O O . VAL A 1 128 ? -6.016 -37.062 -19.703 1 75.19 128 VAL A O 1
ATOM 1065 N N . LYS A 1 129 ? -4.562 -37.281 -18.172 1 73.62 129 LYS A N 1
ATOM 1066 C CA . LYS A 1 129 ? -4.086 -38.562 -18.688 1 73.62 129 LYS A CA 1
ATOM 1067 C C . LYS A 1 129 ? -5.207 -39.594 -18.688 1 73.62 129 LYS A C 1
ATOM 1069 O O . LYS A 1 129 ? -5.328 -40.375 -19.625 1 73.62 129 LYS A O 1
ATOM 1074 N N . LYS A 1 130 ? -5.941 -39.469 -17.812 1 70.06 130 LYS A N 1
ATOM 1075 C CA . LYS A 1 130 ? -7.031 -40.438 -17.719 1 70.06 130 LYS A CA 1
ATOM 1076 C C . LYS A 1 130 ? -8.172 -40.062 -18.672 1 70.06 130 LYS A C 1
ATOM 1078 O O . LYS A 1 130 ? -8.828 -40.969 -19.219 1 70.06 130 LYS A O 1
ATOM 1083 N N . SER A 1 131 ? -8.328 -38.781 -18.797 1 65.75 131 SER A N 1
ATOM 1084 C CA . SER A 1 131 ? -9.43 -38.375 -19.656 1 65.75 131 SER A CA 1
ATOM 1085 C C . SER A 1 131 ? -9.047 -38.5 -21.141 1 65.75 131 SER A C 1
ATOM 1087 O O . SER A 1 131 ? -9.875 -38.25 -22.016 1 65.75 131 SER A O 1
ATOM 1089 N N . GLY A 1 132 ? -7.965 -39 -21.531 1 60.94 132 GLY A N 1
ATOM 1090 C CA . GLY A 1 132 ? -7.555 -39.219 -22.906 1 60.94 132 GLY A CA 1
ATOM 1091 C C . GLY A 1 132 ? -6.996 -37.969 -23.578 1 60.94 132 GLY A C 1
ATOM 1092 O O . GLY A 1 132 ? -6.754 -37.938 -24.781 1 60.94 132 GLY A O 1
ATOM 1093 N N . ILE A 1 133 ? -6.969 -36.969 -22.969 1 59.03 133 ILE A N 1
ATOM 1094 C CA . ILE A 1 133 ? -6.379 -35.719 -23.484 1 59.03 133 ILE A CA 1
ATOM 1095 C C . ILE A 1 133 ? -4.867 -35.875 -23.594 1 59.03 133 ILE A C 1
ATOM 1097 O O . ILE A 1 133 ? -4.184 -35.031 -24.172 1 59.03 133 ILE A O 1
ATOM 1101 N N . GLU A 1 134 ? -4.273 -36.875 -23.156 1 57.56 134 GLU A N 1
ATOM 1102 C CA . GLU A 1 134 ? -2.877 -37.281 -23.281 1 57.56 134 GLU A CA 1
ATOM 1103 C C . GLU A 1 134 ? -2.418 -37.281 -24.734 1 57.56 134 GLU A C 1
ATOM 1105 O O . GLU A 1 134 ? -1.269 -36.938 -25.031 1 57.56 134 GLU A O 1
ATOM 1110 N N . SER A 1 135 ? -3.375 -37.594 -25.562 1 58.41 135 SER A N 1
ATOM 1111 C CA . SER A 1 135 ? -3.029 -37.594 -26.969 1 58.41 135 SER A CA 1
ATOM 1112 C C . SER A 1 135 ? -2.67 -36.188 -27.453 1 58.41 135 SER A C 1
ATOM 1114 O O . SER A 1 135 ? -1.759 -36.031 -28.266 1 58.41 135 SER A O 1
ATOM 1116 N N . LEU A 1 136 ? -3.307 -35.312 -26.938 1 58.12 136 LEU A N 1
ATOM 1117 C CA . LEU A 1 136 ? -3.049 -33.938 -27.375 1 58.12 136 LEU A CA 1
ATOM 1118 C C . LEU A 1 136 ? -1.755 -33.406 -26.766 1 58.12 136 LEU A C 1
ATOM 1120 O O . LEU A 1 136 ? -0.958 -32.781 -27.453 1 58.12 136 LEU A O 1
ATOM 1124 N N . VAL A 1 137 ? -1.476 -33.625 -25.609 1 59.44 137 VAL A N 1
ATOM 1125 C CA . VAL A 1 137 ? -0.25 -33.188 -24.922 1 59.44 137 VAL A CA 1
ATOM 1126 C C . VAL A 1 137 ? 0.94 -33.969 -25.5 1 59.44 137 VAL A C 1
ATOM 1128 O O . VAL A 1 137 ? 2.002 -33.375 -25.734 1 59.44 137 VAL A O 1
ATOM 1131 N N . SER A 1 138 ? 0.782 -35.281 -25.719 1 57.78 138 SER A N 1
ATOM 1132 C CA . SER A 1 138 ? 1.818 -36.062 -26.391 1 57.78 138 SER A CA 1
ATOM 1133 C C . SER A 1 138 ? 2.066 -35.531 -27.797 1 57.78 138 SER A C 1
ATOM 1135 O O . SER A 1 138 ? 3.207 -35.531 -28.266 1 57.78 138 SER A O 1
ATOM 1137 N N . LEU A 1 139 ? 1.062 -35.094 -28.391 1 57.88 139 LEU A N 1
ATOM 1138 C CA . LEU A 1 139 ? 1.215 -34.5 -29.719 1 57.88 139 LEU A CA 1
ATOM 1139 C C . LEU A 1 139 ? 1.985 -33.188 -29.656 1 57.88 139 LEU A C 1
ATOM 1141 O O . LEU A 1 139 ? 2.859 -32.938 -30.484 1 57.88 139 LEU A O 1
ATOM 1145 N N . GLN A 1 140 ? 1.781 -32.469 -28.672 1 57.91 140 GLN A N 1
ATOM 1146 C CA . GLN A 1 140 ? 2.473 -31.188 -28.5 1 57.91 140 GLN A CA 1
ATOM 1147 C C . GLN A 1 140 ? 3.932 -31.406 -28.109 1 57.91 140 GLN A C 1
ATOM 1149 O O . GLN A 1 140 ? 4.816 -30.688 -28.578 1 57.91 140 GLN A O 1
ATOM 1154 N N . GLU A 1 141 ? 4.137 -32.25 -27.203 1 60.38 141 GLU A N 1
ATOM 1155 C CA . GLU A 1 141 ? 5.504 -32.625 -26.859 1 60.38 141 GLU A CA 1
ATOM 1156 C C . GLU A 1 141 ? 6.242 -33.188 -28.062 1 60.38 141 GLU A C 1
ATOM 1158 O O . GLU A 1 141 ? 7.414 -32.875 -28.281 1 60.38 141 GLU A O 1
ATOM 1163 N N . GLU A 1 142 ? 5.574 -34.062 -28.844 1 59.38 142 GLU A N 1
ATOM 1164 C CA . GLU A 1 142 ? 6.152 -34.562 -30.078 1 59.38 142 GLU A CA 1
ATOM 1165 C C . GLU A 1 142 ? 6.434 -33.438 -31.062 1 59.38 142 GLU A C 1
ATOM 1167 O O . GLU A 1 142 ? 7.465 -33.438 -31.734 1 59.38 142 GLU A O 1
ATOM 1172 N N . GLU A 1 143 ? 5.562 -32.531 -31.031 1 56.88 143 GLU A N 1
ATOM 1173 C CA . GLU A 1 143 ? 5.785 -31.406 -31.906 1 56.88 143 GLU A CA 1
ATOM 1174 C C . GLU A 1 143 ? 6.957 -30.547 -31.422 1 56.88 143 GLU A C 1
ATOM 1176 O O . GLU A 1 143 ? 7.773 -30.094 -32.219 1 56.88 143 GLU A O 1
ATOM 1181 N N . LEU A 1 144 ? 6.984 -30.281 -30.109 1 58.19 144 LEU A N 1
ATOM 1182 C CA . LEU A 1 144 ? 8.117 -29.562 -29.531 1 58.19 144 LEU A CA 1
ATOM 1183 C C . LEU A 1 144 ? 9.414 -30.344 -29.734 1 58.19 144 LEU A C 1
ATOM 1185 O O . LEU A 1 144 ? 10.461 -29.766 -30.016 1 58.19 144 LEU A O 1
ATOM 1189 N N . GLU A 1 145 ? 9.32 -31.656 -29.531 1 55.19 145 GLU A N 1
ATOM 1190 C CA . GLU A 1 14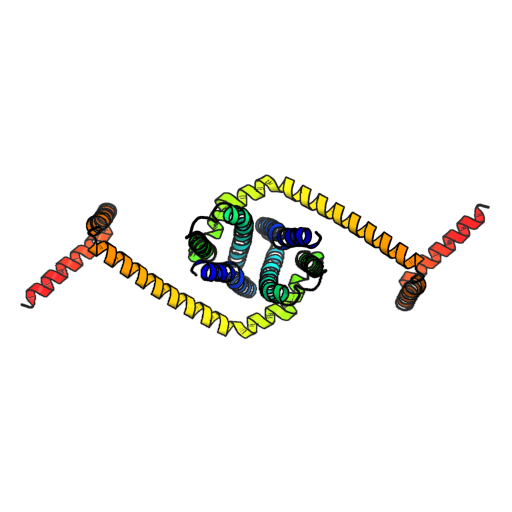5 ? 10.461 -32.531 -29.812 1 55.19 145 GLU A CA 1
ATOM 1191 C C . GLU A 1 145 ? 10.844 -32.469 -31.281 1 55.19 145 GLU A C 1
ATOM 1193 O O . GLU A 1 145 ? 12.023 -32.469 -31.625 1 55.19 145 GLU A O 1
ATOM 1198 N N . ASN A 1 146 ? 9.844 -32.469 -32.031 1 58.75 146 ASN A N 1
ATOM 1199 C CA . ASN A 1 146 ? 10.117 -32.344 -33.469 1 58.75 146 ASN A CA 1
ATOM 1200 C C . ASN A 1 146 ? 10.695 -31 -33.812 1 58.75 146 ASN A C 1
ATOM 1202 O O . ASN A 1 146 ? 11.516 -30.875 -34.75 1 58.75 146 ASN A O 1
ATOM 1206 N N . LYS A 1 147 ? 10.352 -29.953 -33.062 1 59 147 LYS A N 1
ATOM 1207 C CA 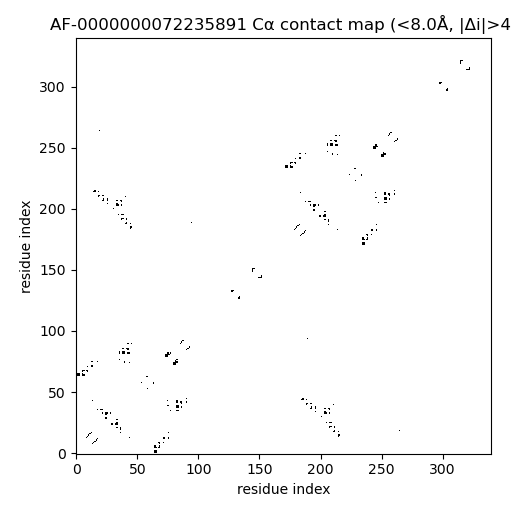. LYS A 1 147 ? 10.906 -28.625 -33.344 1 59 147 LYS A CA 1
ATOM 1208 C C . LYS A 1 147 ? 12.305 -28.484 -32.75 1 59 147 LYS A C 1
ATOM 1210 O O . LYS A 1 147 ? 13.148 -27.781 -33.281 1 59 147 LYS A O 1
ATOM 1215 N N . ASN A 1 148 ? 12.523 -28.984 -31.469 1 48.53 148 ASN A N 1
ATOM 1216 C CA . ASN A 1 148 ? 13.891 -29.047 -30.953 1 48.53 148 ASN A CA 1
ATOM 1217 C C . ASN A 1 148 ? 14.375 -30.5 -30.875 1 48.53 148 ASN A C 1
ATOM 1219 O O . ASN A 1 148 ? 14.156 -31.188 -29.875 1 48.53 148 ASN A O 1
ATOM 1223 N N . PRO A 1 149 ? 14.789 -31.141 -32 1 52.16 149 PRO A N 1
ATOM 1224 C CA . PRO A 1 149 ? 15.18 -32.531 -32.156 1 52.16 149 PRO A CA 1
ATOM 1225 C C . PRO A 1 149 ? 16.25 -32.969 -31.156 1 52.16 149 PRO A C 1
ATOM 1227 O O . PRO A 1 149 ? 16.344 -34.156 -30.828 1 52.16 149 PRO A O 1
ATOM 1230 N N . ASN A 1 150 ? 17.031 -32.062 -30.656 1 51.84 150 ASN A N 1
ATOM 1231 C CA . ASN A 1 150 ? 18.203 -32.469 -29.875 1 51.84 150 ASN A CA 1
ATOM 1232 C C . ASN A 1 150 ? 17.797 -32.969 -28.5 1 51.84 150 ASN A C 1
ATOM 1234 O O . ASN A 1 150 ? 18.453 -33.875 -27.953 1 51.84 150 ASN A O 1
ATOM 1238 N N . VAL A 1 151 ? 16.781 -32.5 -27.906 1 50.47 151 VAL A N 1
ATOM 1239 C CA . VAL A 1 151 ? 16.453 -32.844 -26.53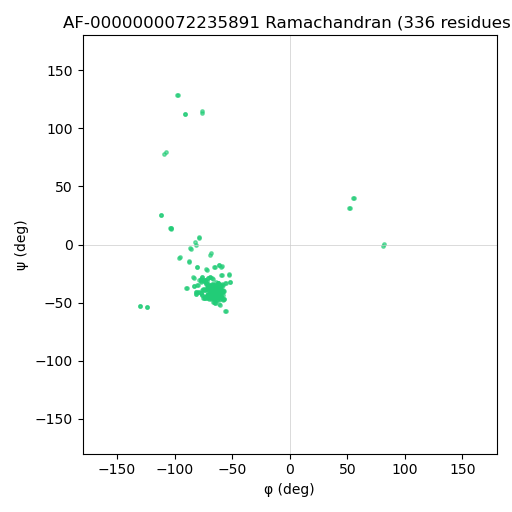1 1 50.47 151 VAL A CA 1
ATOM 1240 C C . VAL A 1 151 ? 15.68 -34.188 -26.516 1 50.47 151 VAL A C 1
ATOM 1242 O O . VAL A 1 151 ? 15.672 -34.906 -25.516 1 50.47 151 VAL A O 1
ATOM 1245 N N . GLY A 1 152 ? 14.969 -34.531 -27.516 1 47.66 152 GLY A N 1
ATOM 1246 C CA . GLY A 1 152 ? 14.125 -35.719 -27.578 1 47.66 152 GLY A CA 1
ATOM 1247 C C . GLY A 1 152 ? 14.906 -37 -27.797 1 47.66 152 GLY A C 1
ATOM 1248 O O . GLY A 1 152 ? 14.375 -38.094 -27.578 1 47.66 152 GLY A O 1
ATOM 1249 N N . LYS A 1 153 ? 16.047 -37 -28.422 1 53.59 153 LYS A N 1
ATOM 1250 C CA . LYS A 1 153 ? 16.891 -38.156 -28.656 1 53.59 153 LYS A CA 1
ATOM 1251 C C . LYS A 1 153 ? 17.359 -38.75 -27.344 1 53.59 153 LYS A C 1
ATOM 1253 O O . LYS A 1 153 ? 17.469 -40 -27.219 1 53.59 153 LYS A O 1
ATOM 1258 N N . THR A 1 154 ? 17.531 -37.781 -26.406 1 50.44 154 THR A N 1
ATOM 1259 C CA . THR A 1 154 ? 18.109 -38.281 -25.172 1 50.44 154 THR A CA 1
ATOM 1260 C C . THR A 1 154 ? 17.094 -39.125 -24.375 1 50.44 154 THR A C 1
ATOM 1262 O O . THR A 1 154 ? 17.422 -40.188 -23.859 1 50.44 154 THR A O 1
ATOM 1265 N N . GLN A 1 155 ? 15.82 -38.688 -24.391 1 52.47 155 GLN A N 1
ATOM 1266 C CA . GLN A 1 155 ? 14.844 -39.406 -23.578 1 52.47 155 GLN A CA 1
ATOM 1267 C C . GLN A 1 155 ? 14.438 -40.719 -24.234 1 52.47 155 GLN A C 1
ATOM 1269 O O . GLN A 1 155 ? 14.25 -41.719 -23.562 1 52.47 155 GLN A O 1
ATOM 1274 N N . THR A 1 156 ? 14.273 -40.719 -25.594 1 51.25 156 THR A N 1
ATOM 1275 C CA . THR A 1 156 ? 13.922 -41.938 -26.297 1 51.25 156 THR A CA 1
ATOM 1276 C C . THR A 1 156 ? 15.055 -42.969 -26.219 1 51.25 156 THR A C 1
ATOM 1278 O O . THR A 1 156 ? 14.805 -44.156 -26.062 1 51.25 156 THR A O 1
ATOM 1281 N N . LYS A 1 157 ? 16.391 -42.531 -26.281 1 57.38 157 LYS A N 1
ATOM 1282 C CA . LYS A 1 157 ? 17.547 -43.406 -26.125 1 57.38 157 LYS A CA 1
ATOM 1283 C C . LYS A 1 157 ? 17.578 -44.031 -24.719 1 57.38 157 LYS A C 1
ATOM 1285 O O . LYS A 1 157 ? 17.891 -45.219 -24.562 1 57.38 157 LYS A O 1
ATOM 1290 N N . LEU A 1 158 ? 17.172 -43.25 -23.75 1 57.47 158 LEU A N 1
ATOM 1291 C CA . LEU A 1 158 ? 17.156 -43.75 -22.391 1 57.47 158 LEU A CA 1
ATOM 1292 C C . LEU A 1 158 ? 16.047 -44.781 -22.188 1 57.47 158 LEU A C 1
ATOM 1294 O O . LEU A 1 158 ? 16.25 -45.781 -21.516 1 57.47 158 LEU A O 1
ATOM 1298 N N . LEU A 1 159 ? 14.969 -44.5 -22.875 1 57.72 159 LEU A N 1
ATOM 1299 C CA . LEU A 1 159 ? 13.852 -45.469 -22.781 1 57.72 159 LEU A CA 1
ATOM 1300 C C . LEU A 1 159 ? 14.164 -46.719 -23.547 1 57.72 159 LEU A C 1
ATOM 1302 O O . LEU A 1 159 ? 13.852 -47.844 -23.094 1 57.72 159 LEU A O 1
ATOM 1306 N N . HIS A 1 160 ? 14.82 -46.625 -24.75 1 55.62 160 HIS A N 1
ATOM 1307 C CA . HIS A 1 160 ? 15.266 -47.781 -25.531 1 55.62 160 HIS A CA 1
ATOM 1308 C C . HIS A 1 160 ? 16.344 -48.562 -24.766 1 55.62 160 HIS A C 1
ATOM 1310 O O . HIS A 1 160 ? 16.297 -49.781 -24.75 1 55.62 160 HIS A O 1
ATOM 1316 N N . GLN A 1 161 ? 17.25 -47.812 -24.109 1 58.44 161 GLN A N 1
ATOM 1317 C CA . GLN A 1 161 ? 18.297 -48.469 -23.328 1 58.44 161 GLN A CA 1
ATOM 1318 C C . GLN A 1 161 ? 17.719 -49.219 -22.141 1 58.44 161 GLN A C 1
ATOM 1320 O O . GLN A 1 161 ? 18.156 -50.312 -21.812 1 58.44 161 GLN A O 1
ATOM 1325 N N . ARG A 1 162 ? 16.688 -48.625 -21.531 1 57.59 162 ARG A N 1
ATOM 1326 C CA . ARG A 1 162 ? 16.078 -49.281 -20.391 1 57.59 162 ARG A CA 1
ATOM 1327 C C . ARG A 1 162 ? 15.305 -50.531 -20.797 1 57.59 162 ARG A C 1
ATOM 1329 O O . ARG A 1 162 ? 15.25 -51.5 -20.062 1 57.59 162 ARG A O 1
ATOM 1336 N N . LYS A 1 163 ? 14.641 -50.5 -21.938 1 56.81 163 LYS A N 1
ATOM 1337 C CA . LYS A 1 163 ? 13.945 -51.688 -22.453 1 56.81 163 LYS A CA 1
ATOM 1338 C C . LYS A 1 163 ? 14.938 -52.812 -22.75 1 56.81 163 LYS A C 1
ATOM 1340 O O . LYS A 1 163 ? 14.648 -53.969 -22.484 1 56.81 163 LYS A O 1
ATOM 1345 N N . ILE A 1 164 ? 16.109 -52.469 -23.25 1 58.62 164 ILE A N 1
ATOM 1346 C CA . ILE A 1 164 ? 17.125 -53.469 -23.547 1 58.62 164 ILE A CA 1
ATOM 1347 C C . ILE A 1 164 ? 17.656 -54.062 -22.234 1 58.62 164 ILE A C 1
ATOM 1349 O O . ILE A 1 164 ? 17.875 -55.281 -22.156 1 58.62 164 ILE A O 1
ATOM 1353 N N . THR A 1 165 ? 17.812 -53.25 -21.234 1 58.72 165 THR A N 1
ATOM 1354 C CA . THR A 1 165 ? 18.359 -53.75 -19.969 1 58.72 165 THR A CA 1
ATOM 1355 C C . THR A 1 165 ? 17.344 -54.594 -19.219 1 58.72 165 THR A C 1
ATOM 1357 O O . THR A 1 165 ? 17.703 -55.531 -18.531 1 58.72 165 THR A O 1
ATOM 1360 N N . SER A 1 166 ? 16.078 -54.281 -19.375 1 55.41 166 SER A N 1
ATOM 1361 C CA . SER A 1 166 ? 15.047 -55.062 -18.703 1 55.41 166 SER A CA 1
ATOM 1362 C C . SER A 1 166 ? 14.812 -56.375 -19.406 1 55.41 166 SER A C 1
ATOM 1364 O O . SER A 1 166 ? 14.367 -57.344 -18.781 1 55.41 166 SER A O 1
ATOM 1366 N N . SER A 1 167 ? 15.016 -56.438 -20.766 1 56.16 167 SER A N 1
ATOM 1367 C CA . SER A 1 167 ? 14.852 -57.688 -21.484 1 56.16 167 SER A CA 1
ATOM 1368 C C . SER A 1 167 ? 15.984 -58.656 -21.156 1 56.16 167 SER A C 1
ATOM 1370 O O . SER A 1 167 ? 15.898 -59.844 -21.484 1 56.16 167 SER A O 1
ATOM 1372 N N . LYS A 1 168 ? 17.219 -58.188 -20.812 1 56.47 168 LYS A N 1
ATOM 1373 C CA . LYS A 1 168 ? 18.297 -59.125 -20.516 1 56.47 168 LYS A CA 1
ATOM 1374 C C . LYS A 1 168 ? 18.078 -59.812 -19.156 1 56.47 168 LYS A C 1
ATOM 1376 O O . LYS A 1 168 ? 18.828 -60.719 -18.781 1 56.47 168 LYS A O 1
ATOM 1381 N N . LYS A 1 169 ? 17.234 -59.156 -18.25 1 52.25 169 LYS A N 1
ATOM 1382 C CA . LYS A 1 169 ? 17.125 -59.812 -16.938 1 52.25 169 LYS A CA 1
ATOM 1383 C C . LYS A 1 169 ? 16.109 -60.938 -16.984 1 52.25 169 LYS A C 1
ATOM 1385 O O . LYS A 1 169 ? 15.898 -61.625 -15.984 1 52.25 169 LYS A O 1
ATOM 1390 N N . ILE A 1 170 ? 15.508 -61.219 -18.125 1 36.94 170 ILE A N 1
ATOM 1391 C CA . ILE A 1 170 ? 14.82 -62.531 -18.031 1 36.94 170 ILE A CA 1
ATOM 1392 C C . ILE A 1 170 ? 15.758 -63.625 -18.484 1 36.94 170 ILE A C 1
ATOM 1394 O O . ILE A 1 170 ? 16.422 -63.5 -19.516 1 36.94 170 ILE A O 1
ATOM 1398 N N . MET B 1 1 ? -16.969 -19 0.885 1 46.31 1 MET B N 1
ATOM 1399 C CA . MET B 1 1 ? -15.805 -19.359 1.686 1 46.31 1 MET B CA 1
ATOM 1400 C C . MET B 1 1 ? -14.508 -18.953 0.988 1 46.31 1 MET B C 1
ATOM 1402 O O . MET B 1 1 ? -13.641 -18.328 1.601 1 46.31 1 MET B O 1
ATOM 1406 N N . GLY B 1 2 ? -14.367 -19.266 -0.395 1 60.34 2 GLY B N 1
ATOM 1407 C CA . GLY B 1 2 ? -13.18 -18.969 -1.177 1 60.34 2 GLY B CA 1
ATOM 1408 C C . GLY B 1 2 ? -12.875 -17.484 -1.261 1 60.34 2 GLY B C 1
ATOM 1409 O O . GLY B 1 2 ? -11.711 -17.094 -1.28 1 60.34 2 GLY B O 1
ATOM 1410 N N . SER B 1 3 ? -13.883 -16.766 -0.944 1 71.81 3 SER B N 1
ATOM 1411 C CA . SER B 1 3 ? -13.75 -15.32 -1.117 1 71.81 3 SER B CA 1
ATOM 1412 C C . SER B 1 3 ? -13.055 -14.68 0.082 1 71.81 3 SER B C 1
ATOM 1414 O O . SER B 1 3 ? -12.18 -13.828 -0.082 1 71.81 3 SER B O 1
ATOM 1416 N N . VAL B 1 4 ? -13.359 -15.258 1.3 1 76.56 4 VAL B N 1
ATOM 1417 C CA . VAL B 1 4 ? -12.766 -14.688 2.504 1 76.56 4 VAL B CA 1
ATOM 1418 C C . VAL B 1 4 ? -11.273 -15.008 2.555 1 76.56 4 VAL B C 1
ATOM 1420 O O . VAL B 1 4 ? -10.453 -14.133 2.848 1 76.56 4 VAL B O 1
ATOM 1423 N N . VAL B 1 5 ? -11.039 -16.188 2.236 1 79.06 5 VAL B N 1
ATOM 1424 C CA . VAL B 1 5 ? -9.648 -16.641 2.236 1 79.06 5 VAL B CA 1
ATOM 1425 C C . VAL B 1 5 ? -8.852 -15.852 1.197 1 79.06 5 VAL B C 1
ATOM 1427 O O . VAL B 1 5 ? -7.73 -15.414 1.464 1 79.06 5 VAL B O 1
ATOM 1430 N N . SER B 1 6 ? -9.516 -15.641 0.142 1 82.19 6 SER B N 1
ATOM 1431 C CA . SER B 1 6 ? -8.828 -14.938 -0.936 1 82.19 6 SER B CA 1
ATOM 1432 C C . SER B 1 6 ? -8.633 -13.461 -0.595 1 82.19 6 SER B C 1
ATOM 1434 O O . SER B 1 6 ? -7.598 -12.875 -0.926 1 82.19 6 SER B O 1
ATOM 1436 N N . ARG B 1 7 ? -9.508 -12.984 0.098 1 81.06 7 ARG B N 1
ATOM 1437 C CA . ARG B 1 7 ? -9.406 -11.578 0.492 1 81.06 7 ARG B CA 1
ATOM 1438 C C . ARG B 1 7 ? -8.273 -11.375 1.492 1 81.06 7 ARG B C 1
ATOM 1440 O O . ARG B 1 7 ? -7.473 -10.453 1.351 1 81.06 7 ARG B O 1
ATOM 1447 N N . LEU B 1 8 ? -8.273 -12.234 2.443 1 80.88 8 LEU B N 1
ATOM 1448 C CA . LEU B 1 8 ? -7.203 -12.172 3.432 1 80.88 8 LEU B CA 1
ATOM 1449 C C . LEU B 1 8 ? -5.848 -12.43 2.783 1 80.88 8 LEU B C 1
ATOM 1451 O O . LEU B 1 8 ? -4.867 -11.75 3.092 1 80.88 8 LEU B O 1
ATOM 1455 N N . GLY B 1 9 ? -5.957 -13.383 1.944 1 85.12 9 GLY B N 1
ATOM 1456 C CA . GLY B 1 9 ? -4.734 -13.711 1.227 1 85.12 9 GLY B CA 1
ATOM 1457 C C . GLY B 1 9 ? -4.211 -12.555 0.389 1 85.12 9 GLY B C 1
ATOM 1458 O O . GLY B 1 9 ? -3.012 -12.266 0.398 1 85.12 9 GLY B O 1
ATOM 1459 N N . CYS B 1 10 ? -5.09 -11.914 -0.276 1 83.38 10 CYS B N 1
ATOM 1460 C CA . CYS B 1 10 ? -4.703 -10.766 -1.096 1 83.38 10 CYS B CA 1
ATOM 1461 C C . CYS B 1 10 ? -4.098 -9.664 -0.239 1 83.38 10 CYS B C 1
ATOM 1463 O O . CYS B 1 10 ? -3.102 -9.047 -0.622 1 83.38 10 CYS B O 1
ATOM 1465 N N . SER B 1 11 ? -4.711 -9.492 0.908 1 82.44 11 SER B N 1
ATOM 1466 C CA . SER B 1 11 ? -4.223 -8.445 1.794 1 82.44 11 SER B CA 1
ATOM 1467 C C . SER B 1 11 ? -2.85 -8.789 2.357 1 82.44 11 SER B C 1
ATOM 1469 O O . SER B 1 11 ? -1.958 -7.941 2.402 1 82.44 11 SER B O 1
ATOM 1471 N N . PHE B 1 12 ? -2.65 -9.992 2.688 1 88.31 12 PHE B N 1
ATOM 1472 C CA . PHE B 1 12 ? -1.379 -10.414 3.262 1 88.31 12 PHE B CA 1
ATOM 1473 C C . PHE B 1 12 ? -0.291 -10.461 2.197 1 88.31 12 PHE B C 1
ATOM 1475 O O . PHE B 1 12 ? 0.801 -9.922 2.395 1 88.31 12 PHE B O 1
ATOM 1482 N N . LEU B 1 13 ? -0.641 -11.008 1.109 1 90.12 13 LEU B N 1
ATOM 1483 C CA . LEU B 1 13 ? 0.354 -11.18 0.056 1 90.12 13 LEU B CA 1
ATOM 1484 C C . LEU B 1 13 ? 0.618 -9.867 -0.667 1 90.12 13 LEU B C 1
ATOM 1486 O O . LEU B 1 13 ? 1.721 -9.641 -1.171 1 90.12 13 LEU B O 1
ATOM 1490 N N . GLY B 1 14 ? -0.413 -9.078 -0.682 1 90.25 14 GLY B N 1
ATOM 1491 C CA . GLY B 1 14 ? -0.284 -7.832 -1.423 1 90.25 14 GLY B CA 1
ATOM 1492 C C . GLY B 1 14 ? 0.297 -6.703 -0.594 1 90.25 14 GLY B C 1
ATOM 1493 O O . GLY B 1 14 ? 0.773 -5.707 -1.142 1 90.25 14 GLY B O 1
ATOM 1494 N N . ILE B 1 15 ? 0.325 -6.883 0.698 1 92.44 15 ILE B N 1
ATOM 1495 C CA . ILE B 1 15 ? 0.729 -5.75 1.523 1 92.44 15 ILE B CA 1
ATOM 1496 C C . ILE B 1 15 ? 1.809 -6.188 2.51 1 92.44 15 ILE B C 1
ATOM 1498 O O . ILE B 1 15 ? 2.943 -5.711 2.451 1 92.44 15 ILE B O 1
ATOM 1502 N N . LEU B 1 16 ? 1.553 -7.246 3.271 1 91.94 16 LEU B N 1
ATOM 1503 C CA . LEU B 1 16 ? 2.443 -7.594 4.375 1 91.94 16 LEU B CA 1
ATOM 1504 C C . LEU B 1 16 ? 3.717 -8.25 3.855 1 91.94 16 LEU B C 1
ATOM 1506 O O . LEU B 1 16 ? 4.82 -7.914 4.289 1 91.94 16 LEU B O 1
ATOM 1510 N N . TYR B 1 17 ? 3.504 -9.102 2.951 1 93.62 17 TYR B N 1
ATOM 1511 C CA . TYR B 1 17 ? 4.672 -9.797 2.412 1 93.62 17 TYR B CA 1
ATOM 1512 C C . TYR B 1 17 ? 5.594 -8.82 1.688 1 93.62 17 TYR B C 1
ATOM 1514 O O . TYR B 1 17 ? 6.793 -8.773 1.968 1 93.62 17 TYR B O 1
ATOM 1522 N N . PRO B 1 18 ? 5.035 -8.039 0.795 1 92.94 18 PRO B N 1
ATOM 1523 C CA . PRO B 1 18 ? 5.895 -7.047 0.148 1 92.94 18 PRO B CA 1
ATOM 1524 C C . PRO B 1 18 ? 6.523 -6.074 1.143 1 92.94 18 PRO B C 1
ATOM 1526 O O . PRO B 1 18 ? 7.66 -5.637 0.947 1 92.94 18 PRO B O 1
ATOM 1529 N N . ALA B 1 19 ? 5.812 -5.727 2.178 1 94.75 19 ALA B N 1
ATOM 1530 C CA . ALA B 1 19 ? 6.355 -4.824 3.188 1 94.75 19 ALA B CA 1
ATOM 1531 C C . ALA B 1 19 ? 7.586 -5.43 3.859 1 94.75 19 ALA B C 1
ATOM 1533 O O . ALA B 1 19 ? 8.586 -4.738 4.082 1 94.75 19 ALA B O 1
ATOM 1534 N N . TYR B 1 20 ? 7.473 -6.668 4.102 1 94.44 20 TYR B N 1
ATOM 1535 C CA . TYR B 1 20 ? 8.594 -7.355 4.734 1 94.44 20 TYR B CA 1
ATOM 1536 C C . TYR B 1 20 ? 9.781 -7.457 3.779 1 94.44 20 TYR B C 1
ATOM 1538 O O . TYR B 1 20 ? 10.93 -7.277 4.188 1 94.44 20 TYR B O 1
ATOM 1546 N N . CYS B 1 21 ? 9.57 -7.754 2.562 1 93 21 CYS B N 1
ATOM 1547 C CA . CYS B 1 21 ? 10.633 -7.801 1.566 1 93 21 CYS B CA 1
ATOM 1548 C C . CYS B 1 21 ? 11.273 -6.43 1.385 1 93 21 CYS B C 1
ATOM 1550 O O . CYS B 1 21 ? 12.484 -6.32 1.201 1 93 21 CYS B O 1
ATOM 1552 N N . THR B 1 22 ? 10.438 -5.441 1.414 1 94.12 22 THR B N 1
ATOM 1553 C CA . THR B 1 22 ? 10.938 -4.07 1.33 1 94.12 22 THR B CA 1
ATOM 1554 C C . THR B 1 22 ? 11.852 -3.756 2.506 1 94.12 22 THR B C 1
ATOM 1556 O O . THR B 1 22 ? 12.906 -3.133 2.332 1 94.12 22 THR B O 1
ATOM 1559 N N . PHE B 1 23 ? 11.453 -4.223 3.633 1 94.5 23 PHE B N 1
ATOM 1560 C CA . PHE B 1 23 ? 12.273 -4.051 4.824 1 94.5 23 PHE B CA 1
ATOM 1561 C C . PHE B 1 23 ? 13.633 -4.723 4.641 1 94.5 23 PHE B C 1
ATOM 1563 O O . PHE B 1 23 ? 14.664 -4.148 4.992 1 94.5 23 PHE B O 1
ATOM 1570 N N . LYS B 1 24 ? 13.609 -5.902 4.164 1 93 24 LYS B N 1
ATOM 1571 C CA . LYS B 1 24 ? 14.852 -6.641 3.934 1 93 24 LYS B CA 1
ATOM 1572 C C . LYS B 1 24 ? 15.734 -5.926 2.914 1 93 24 LYS B C 1
ATOM 1574 O O . LYS B 1 24 ? 16.953 -5.898 3.059 1 93 24 LYS B O 1
ATOM 1579 N N . THR B 1 25 ? 15.109 -5.406 1.914 1 90.94 25 THR B N 1
ATOM 1580 C CA . THR B 1 25 ? 15.836 -4.684 0.877 1 90.94 25 THR B CA 1
ATOM 1581 C C . THR B 1 25 ? 16.484 -3.422 1.445 1 90.94 25 THR B C 1
ATOM 1583 O O . THR B 1 25 ? 17.578 -3.041 1.036 1 90.94 25 THR B O 1
ATOM 1586 N N . LEU B 1 26 ? 15.789 -2.77 2.332 1 90.75 26 LEU B N 1
ATOM 1587 C CA . LEU B 1 26 ? 16.344 -1.567 2.953 1 90.75 26 LEU B CA 1
ATOM 1588 C C . LEU B 1 26 ? 17.578 -1.896 3.768 1 90.75 26 LEU B C 1
ATOM 1590 O O . LEU B 1 26 ? 18.531 -1.104 3.809 1 90.75 26 LEU B O 1
ATOM 1594 N N . LYS B 1 27 ? 17.531 -3.031 4.348 1 88.94 27 LYS B N 1
ATOM 1595 C CA . LYS B 1 27 ? 18.672 -3.465 5.156 1 88.94 27 LYS B CA 1
ATOM 1596 C C . LYS B 1 27 ? 19.859 -3.816 4.277 1 88.94 27 LYS B C 1
ATOM 1598 O O . LYS B 1 27 ? 21.016 -3.543 4.641 1 88.94 27 LYS B O 1
ATOM 1603 N N . ARG B 1 28 ? 19.578 -4.363 3.145 1 89.5 28 ARG B N 1
ATOM 1604 C CA . ARG B 1 28 ? 20.641 -4.805 2.258 1 89.5 28 ARG B CA 1
ATOM 1605 C C . ARG B 1 28 ? 21.219 -3.635 1.465 1 89.5 28 ARG B C 1
ATOM 1607 O O . ARG B 1 28 ? 22.328 -3.721 0.942 1 89.5 28 ARG B O 1
ATOM 1614 N N . GLN B 1 29 ? 20.531 -2.555 1.342 1 86.56 29 GLN B N 1
ATOM 1615 C CA . GLN B 1 29 ? 20.953 -1.332 0.668 1 86.56 29 GLN B CA 1
ATOM 1616 C C . GLN B 1 29 ? 21.375 -1.615 -0.77 1 86.56 29 GLN B C 1
ATOM 1618 O O . GLN B 1 29 ? 22.422 -1.151 -1.215 1 86.56 29 GLN B O 1
ATOM 1623 N N . GLU B 1 30 ? 20.641 -2.488 -1.433 1 85.06 30 GLU B N 1
ATOM 1624 C CA . GLU B 1 30 ? 20.891 -2.764 -2.846 1 85.06 30 GLU B CA 1
ATOM 1625 C C . GLU B 1 30 ? 19.938 -1.961 -3.736 1 85.06 30 GLU B C 1
ATOM 1627 O O . GLU B 1 30 ? 18.719 -2.078 -3.621 1 85.06 30 GLU B O 1
ATOM 1632 N N . PHE B 1 31 ? 20.531 -1.324 -4.617 1 84.12 31 PHE B N 1
ATOM 1633 C CA . PHE B 1 31 ? 19.781 -0.386 -5.449 1 84.12 31 PHE B CA 1
ATOM 1634 C C . PHE B 1 31 ? 18.781 -1.122 -6.336 1 84.12 31 PHE B C 1
ATOM 1636 O O . PHE B 1 31 ? 17.641 -0.693 -6.477 1 84.12 31 PHE B O 1
ATOM 1643 N N . ASP B 1 32 ? 19.234 -2.197 -6.949 1 84.75 32 ASP B N 1
ATOM 1644 C CA . ASP B 1 32 ? 18.391 -2.92 -7.891 1 84.75 32 ASP B CA 1
ATOM 1645 C C . ASP B 1 32 ? 17.172 -3.506 -7.191 1 84.75 32 ASP B C 1
ATOM 1647 O O . ASP B 1 32 ? 16.062 -3.482 -7.738 1 84.75 32 ASP B O 1
ATOM 1651 N N . GLU B 1 33 ? 17.438 -3.957 -6.031 1 87.81 33 GLU B N 1
ATOM 1652 C CA . GLU B 1 33 ? 16.344 -4.527 -5.266 1 87.81 33 GLU B CA 1
ATOM 1653 C C . GLU B 1 33 ? 15.375 -3.445 -4.797 1 87.81 33 GLU B C 1
ATOM 1655 O O . GLU B 1 33 ? 14.164 -3.666 -4.754 1 87.81 33 GLU B O 1
ATOM 1660 N N . GLN B 1 34 ? 15.992 -2.297 -4.48 1 90.62 34 GLN B N 1
ATOM 1661 C CA . GLN B 1 34 ? 15.133 -1.193 -4.062 1 90.62 34 GLN B CA 1
ATOM 1662 C C . GLN B 1 34 ? 14.203 -0.759 -5.195 1 90.62 34 GLN B C 1
ATOM 1664 O O . GLN B 1 34 ? 13.016 -0.522 -4.977 1 90.62 34 GLN B O 1
ATOM 1669 N N . THR B 1 35 ? 14.742 -0.755 -6.379 1 89.81 35 THR B N 1
ATOM 1670 C CA . THR B 1 35 ? 13.977 -0.341 -7.551 1 89.81 35 THR B CA 1
ATOM 1671 C C . THR B 1 35 ? 12.852 -1.324 -7.836 1 89.81 35 THR B C 1
ATOM 1673 O O . THR B 1 35 ? 11.758 -0.92 -8.242 1 89.81 35 THR B O 1
ATOM 1676 N N . GLN B 1 36 ? 13.125 -2.533 -7.586 1 90.25 36 GLN B N 1
ATOM 1677 C CA . GLN B 1 36 ? 12.125 -3.564 -7.84 1 90.25 36 GLN B CA 1
ATOM 1678 C C . GLN B 1 36 ? 10.906 -3.381 -6.938 1 90.25 36 GLN B C 1
ATOM 1680 O O . GLN B 1 36 ? 9.766 -3.451 -7.398 1 90.25 36 GLN B O 1
ATOM 1685 N N . TRP B 1 37 ? 11.242 -3.18 -5.68 1 92.94 37 TRP B N 1
ATOM 1686 C CA . TRP B 1 37 ? 10.133 -3.088 -4.734 1 92.94 37 TRP B CA 1
ATOM 1687 C C . TRP B 1 37 ? 9.398 -1.761 -4.883 1 92.94 37 TRP B C 1
ATOM 1689 O O . TRP B 1 37 ? 8.18 -1.691 -4.68 1 92.94 37 TRP B O 1
ATOM 1699 N N . LEU B 1 38 ? 10.094 -0.726 -5.281 1 94.19 38 LEU B N 1
ATOM 1700 C CA . LEU B 1 38 ? 9.414 0.528 -5.594 1 94.19 38 LEU B CA 1
ATOM 1701 C C . LEU B 1 38 ? 8.477 0.356 -6.777 1 94.19 38 LEU B C 1
ATOM 1703 O O . LEU B 1 38 ? 7.348 0.856 -6.758 1 94.19 38 LEU B O 1
ATOM 1707 N N . THR B 1 39 ? 8.977 -0.338 -7.77 1 93.56 39 THR B N 1
ATOM 1708 C CA . THR B 1 39 ? 8.164 -0.606 -8.953 1 93.56 39 THR B CA 1
ATOM 1709 C C . THR B 1 39 ? 6.914 -1.398 -8.586 1 93.56 39 THR B C 1
ATOM 1711 O O . THR B 1 39 ? 5.82 -1.105 -9.078 1 93.56 39 THR B O 1
ATOM 1714 N N . PHE B 1 40 ? 7.102 -2.367 -7.738 1 94.81 40 PHE B N 1
ATOM 1715 C CA . PHE B 1 40 ? 5.973 -3.162 -7.273 1 94.81 40 PHE B CA 1
ATOM 1716 C C . PHE B 1 40 ? 4.914 -2.273 -6.633 1 94.81 40 PHE B C 1
ATOM 1718 O O . PHE B 1 40 ? 3.721 -2.418 -6.914 1 94.81 40 PHE B O 1
ATOM 1725 N N . TRP B 1 41 ? 5.367 -1.371 -5.758 1 94.19 41 TRP B N 1
ATOM 1726 C CA . TRP B 1 41 ? 4.438 -0.522 -5.02 1 94.19 41 TRP B CA 1
ATOM 1727 C C . TRP B 1 41 ? 3.668 0.393 -5.969 1 94.19 41 TRP B C 1
ATOM 1729 O O . TRP B 1 41 ? 2.477 0.646 -5.766 1 94.19 41 TRP B O 1
ATOM 1739 N N . ILE B 1 42 ? 4.273 0.875 -7.012 1 95.75 42 ILE B N 1
ATOM 1740 C CA . ILE B 1 42 ? 3.607 1.726 -7.996 1 95.75 42 ILE B CA 1
ATOM 1741 C C . ILE B 1 42 ? 2.531 0.925 -8.727 1 95.75 42 ILE B C 1
ATOM 1743 O O . ILE B 1 42 ? 1.381 1.359 -8.82 1 95.75 42 ILE B O 1
ATOM 1747 N N . VAL B 1 43 ? 2.895 -0.209 -9.195 1 94.81 43 VAL B N 1
ATOM 1748 C CA . VAL B 1 43 ? 1.991 -1.053 -9.969 1 94.81 43 VAL B CA 1
ATOM 1749 C C . VAL B 1 43 ? 0.83 -1.513 -9.094 1 94.81 43 VAL B C 1
ATOM 1751 O O . VAL B 1 43 ? -0.326 -1.49 -9.523 1 94.81 43 VAL B O 1
ATOM 1754 N N . TYR B 1 44 ? 1.187 -1.92 -7.879 1 94.81 44 TYR B N 1
ATOM 1755 C CA . TYR B 1 44 ? 0.16 -2.377 -6.949 1 94.81 44 TYR B CA 1
ATOM 1756 C C . TYR B 1 44 ? -0.824 -1.257 -6.629 1 94.81 44 TYR B C 1
ATOM 1758 O O . TYR B 1 44 ? -2.023 -1.5 -6.48 1 94.81 44 TYR B O 1
ATOM 1766 N N . SER B 1 45 ? -0.297 -0.025 -6.492 1 93.94 45 SER B N 1
ATOM 1767 C CA . SER B 1 45 ? -1.164 1.124 -6.25 1 93.94 45 SER B CA 1
ATOM 1768 C C . SER B 1 45 ? -2.146 1.325 -7.398 1 93.94 45 SER B C 1
ATOM 1770 O O . SER B 1 45 ? -3.322 1.618 -7.172 1 93.94 45 SER B O 1
ATOM 1772 N N . CYS B 1 46 ? -1.667 1.248 -8.633 1 92.19 46 CYS B N 1
ATOM 1773 C CA . CYS B 1 46 ? -2.531 1.344 -9.805 1 92.19 46 CYS B CA 1
ATOM 1774 C C . CYS B 1 46 ? -3.57 0.23 -9.812 1 92.19 46 CYS B C 1
ATOM 1776 O O . CYS B 1 46 ? -4.738 0.465 -10.133 1 92.19 46 CYS B O 1
ATOM 1778 N N . PHE B 1 47 ? -3.15 -0.934 -9.453 1 91.38 47 PHE B N 1
ATOM 1779 C CA . PHE B 1 47 ? -4.043 -2.082 -9.359 1 91.38 47 PHE B CA 1
ATOM 1780 C C . PHE B 1 47 ? -5.145 -1.835 -8.336 1 91.38 47 PHE B C 1
ATOM 1782 O O . PHE B 1 47 ? -6.301 -2.203 -8.562 1 91.38 47 PHE B O 1
ATOM 1789 N N . MET B 1 48 ? -4.777 -1.223 -7.258 1 88.5 48 MET B N 1
ATOM 1790 C CA . MET B 1 48 ? -5.758 -0.958 -6.203 1 88.5 48 MET B CA 1
ATOM 1791 C C . MET B 1 48 ? -6.859 -0.036 -6.711 1 88.5 48 MET B C 1
ATOM 1793 O O . MET B 1 48 ? -8.023 -0.191 -6.332 1 88.5 48 MET B O 1
ATOM 1797 N N . VAL B 1 49 ? -6.531 0.888 -7.605 1 86.94 49 VAL B N 1
ATOM 1798 C CA . VAL B 1 49 ? -7.508 1.805 -8.188 1 86.94 49 VAL B CA 1
ATOM 1799 C C . VAL B 1 49 ? -8.43 1.048 -9.141 1 86.94 49 VAL B C 1
ATOM 1801 O O . VAL B 1 49 ? -9.648 1.206 -9.094 1 86.94 49 VAL B O 1
ATOM 1804 N N . LEU B 1 50 ? -7.82 0.267 -9.945 1 87.62 50 LEU B N 1
ATOM 1805 C CA . LEU B 1 50 ? -8.578 -0.522 -10.906 1 87.62 50 LEU B CA 1
ATOM 1806 C C . LEU B 1 50 ? -9.484 -1.524 -10.195 1 87.62 50 LEU B C 1
ATOM 1808 O O . LEU B 1 50 ? -10.594 -1.802 -10.656 1 87.62 50 LEU B O 1
ATOM 1812 N N . GLU B 1 51 ? -8.953 -2.045 -9.117 1 84.94 51 GLU B N 1
ATOM 1813 C CA . GLU B 1 51 ? -9.703 -3.016 -8.328 1 84.94 51 GLU B CA 1
ATOM 1814 C C . GLU B 1 51 ? -11.008 -2.412 -7.809 1 84.94 51 GLU B C 1
ATOM 1816 O O . GLU B 1 51 ? -12.031 -3.098 -7.734 1 84.94 51 GLU B O 1
ATOM 1821 N N . ARG B 1 52 ? -10.953 -1.181 -7.434 1 81.69 52 ARG B N 1
ATOM 1822 C CA . ARG B 1 52 ? -12.164 -0.524 -6.957 1 81.69 52 ARG B CA 1
ATOM 1823 C C . ARG B 1 52 ? -13.258 -0.57 -8.016 1 81.69 52 ARG B C 1
ATOM 1825 O O . ARG B 1 52 ? -14.43 -0.787 -7.695 1 81.69 52 ARG B O 1
ATOM 1832 N N . VAL B 1 53 ? -12.93 -0.394 -9.219 1 83.38 53 VAL B N 1
ATOM 1833 C CA . VAL B 1 53 ? -13.859 -0.443 -10.344 1 83.38 53 VAL B CA 1
ATOM 1834 C C . VAL B 1 53 ? -14.234 -1.894 -10.641 1 83.38 53 VAL B C 1
ATOM 1836 O O . VAL B 1 53 ? -15.414 -2.209 -10.836 1 83.38 53 VAL B O 1
ATOM 1839 N N . ALA B 1 54 ? -13.18 -2.725 -10.664 1 85.88 54 ALA B N 1
ATOM 1840 C CA . ALA B 1 54 ? -13.391 -4.137 -10.977 1 85.88 54 ALA B CA 1
ATOM 1841 C C . ALA B 1 54 ? -14.297 -4.797 -9.938 1 85.88 54 ALA B C 1
ATOM 1843 O O . ALA B 1 54 ? -15.109 -5.668 -10.281 1 85.88 54 ALA B O 1
ATOM 1844 N N . ASP B 1 55 ? -14.117 -4.461 -8.688 1 82.25 55 ASP B N 1
ATOM 1845 C CA . ASP B 1 55 ? -14.953 -5.012 -7.621 1 82.25 55 ASP B CA 1
ATOM 1846 C C . ASP B 1 55 ? -16.438 -4.742 -7.887 1 82.25 55 ASP B C 1
ATOM 1848 O O . ASP B 1 55 ? -17.281 -5.57 -7.566 1 82.25 55 ASP B O 1
ATOM 1852 N N . VAL B 1 56 ? -16.734 -3.564 -8.539 1 81.75 56 VAL B N 1
ATOM 1853 C CA . VAL B 1 56 ? -18.125 -3.203 -8.844 1 81.75 56 VAL B CA 1
ATOM 1854 C C . VAL B 1 56 ? -18.578 -3.959 -10.086 1 81.75 56 VAL B C 1
ATOM 1856 O O . VAL B 1 56 ? -19.703 -4.48 -10.125 1 81.75 56 VAL B O 1
ATOM 1859 N N . LEU B 1 57 ? -17.734 -4.055 -11.031 1 86.38 57 LEU B N 1
ATOM 1860 C CA . LEU B 1 57 ? -18.094 -4.613 -12.328 1 86.38 57 LEU B CA 1
ATOM 1861 C C . LEU B 1 57 ? -18.062 -6.137 -12.289 1 86.38 57 LEU B C 1
ATOM 1863 O O . LEU B 1 57 ? -18.906 -6.793 -12.906 1 86.38 57 LEU B O 1
ATOM 1867 N N . LEU B 1 58 ? -17.094 -6.746 -11.648 1 84.31 58 LEU B N 1
ATOM 1868 C CA . LEU B 1 58 ? -16.875 -8.188 -11.688 1 84.31 58 LEU B CA 1
ATOM 1869 C C . LEU B 1 58 ? -17.359 -8.852 -10.398 1 84.31 58 LEU B C 1
ATOM 1871 O O . LEU B 1 58 ? -17.062 -10.016 -10.148 1 84.31 58 LEU B O 1
ATOM 1875 N N . ALA B 1 59 ? -18.094 -8.133 -9.672 1 76.94 59 ALA B N 1
ATOM 1876 C CA . ALA B 1 59 ? -18.594 -8.633 -8.391 1 76.94 59 ALA B CA 1
ATOM 1877 C C . ALA B 1 59 ? -19.422 -9.898 -8.578 1 76.94 59 ALA B C 1
ATOM 1879 O O . ALA B 1 59 ? -19.516 -10.727 -7.676 1 76.94 59 ALA B O 1
ATOM 1880 N N . TRP B 1 60 ? -20.016 -10.086 -9.719 1 82.38 60 TRP B N 1
ATOM 1881 C CA . TRP B 1 60 ? -20.906 -11.211 -9.961 1 82.38 60 TRP B CA 1
ATOM 1882 C C . TRP B 1 60 ? -20.125 -12.438 -10.414 1 82.38 60 TRP B C 1
ATOM 1884 O O . TRP B 1 60 ? -20.656 -13.555 -10.422 1 82.38 60 TRP B O 1
ATOM 1894 N N . ILE B 1 61 ? -18.938 -12.43 -10.602 1 85.81 61 ILE B N 1
ATOM 1895 C CA . ILE B 1 61 ? -18.125 -13.547 -11.07 1 85.81 61 ILE B CA 1
ATOM 1896 C C . ILE B 1 61 ? -17.594 -14.336 -9.875 1 85.81 61 ILE B C 1
ATOM 1898 O O . ILE B 1 61 ? -16.844 -13.797 -9.047 1 85.81 61 ILE B O 1
ATOM 1902 N N . PRO B 1 62 ? -18.016 -15.594 -9.617 1 82.06 62 PRO B N 1
ATOM 1903 C CA . PRO B 1 62 ? -17.672 -16.406 -8.453 1 82.06 62 PRO B CA 1
ATOM 1904 C C . PRO B 1 62 ? -16.156 -16.641 -8.328 1 82.06 62 PRO B C 1
ATOM 1906 O O . PRO B 1 62 ? -15.648 -16.844 -7.227 1 82.06 62 PRO B O 1
ATOM 1909 N N . LEU B 1 63 ? -15.359 -16.484 -9.32 1 85.69 63 LEU B N 1
ATOM 1910 C CA . LEU B 1 63 ? -13.922 -16.766 -9.242 1 85.69 63 LEU B CA 1
ATOM 1911 C C . LEU B 1 63 ? -13.125 -15.461 -9.336 1 85.69 63 LEU B C 1
ATOM 1913 O O . LEU B 1 63 ? -11.922 -15.492 -9.625 1 85.69 63 LEU B O 1
ATOM 1917 N N . TYR B 1 64 ? -13.71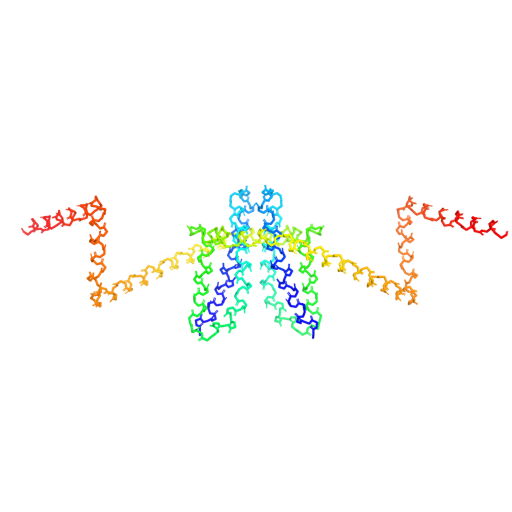9 -14.414 -8.969 1 87.62 64 TYR B N 1
ATOM 1918 C CA . TYR B 1 64 ? -13.07 -13.117 -9.117 1 87.62 64 TYR B CA 1
ATOM 1919 C C . TYR B 1 64 ? -11.93 -12.961 -8.125 1 87.62 64 TYR B C 1
ATOM 1921 O O . TYR B 1 64 ? -10.82 -12.562 -8.5 1 87.62 64 TYR B O 1
ATOM 1929 N N . TYR B 1 65 ? -12.125 -13.359 -6.875 1 84.94 65 TYR B N 1
ATOM 1930 C CA . TYR B 1 65 ? -11.133 -13.156 -5.824 1 84.94 65 TYR B CA 1
ATOM 1931 C C . TYR B 1 65 ? -9.953 -14.102 -6 1 84.94 65 TYR B C 1
ATOM 1933 O O . TYR B 1 65 ? -8.812 -13.758 -5.664 1 84.94 65 TYR B O 1
ATOM 1941 N N . GLU B 1 66 ? -10.328 -15.219 -6.488 1 85.94 66 GLU B N 1
ATOM 1942 C CA . GLU B 1 66 ? -9.25 -16.156 -6.777 1 85.94 66 GLU B CA 1
ATOM 1943 C C . GLU B 1 66 ? -8.336 -15.625 -7.883 1 85.94 66 GLU B C 1
ATOM 1945 O O . GLU B 1 66 ? -7.113 -15.75 -7.801 1 85.94 66 GLU B O 1
ATOM 1950 N N . CYS B 1 67 ? -9 -15.078 -8.883 1 89.12 67 CYS B N 1
ATOM 1951 C CA . CYS B 1 67 ? -8.227 -14.484 -9.961 1 89.12 67 CYS B CA 1
ATOM 1952 C C . CYS B 1 67 ? -7.391 -13.312 -9.453 1 89.12 67 CYS B C 1
ATOM 1954 O O . CYS B 1 67 ? -6.223 -13.172 -9.82 1 89.12 67 CYS B O 1
ATOM 1956 N N . LYS B 1 68 ? -7.988 -12.594 -8.555 1 89.44 68 LYS B N 1
ATOM 1957 C CA . LYS B 1 68 ? -7.289 -11.469 -7.938 1 89.44 68 LYS B CA 1
ATOM 1958 C C . LYS B 1 68 ? -6.07 -11.945 -7.152 1 89.44 68 LYS B C 1
ATOM 1960 O O . LYS B 1 68 ? -4.992 -11.359 -7.258 1 89.44 68 LYS B O 1
ATOM 1965 N N . LEU B 1 69 ? -6.25 -12.945 -6.426 1 89.69 69 LEU B N 1
ATOM 1966 C CA . LEU B 1 69 ? -5.156 -13.492 -5.629 1 89.69 69 LEU B CA 1
ATOM 1967 C C . LEU B 1 69 ? -4.023 -13.984 -6.523 1 89.69 69 LEU B C 1
ATOM 1969 O O . LEU B 1 69 ? -2.85 -13.758 -6.223 1 89.69 69 LEU B O 1
ATOM 1973 N N . LEU B 1 70 ? -4.367 -14.602 -7.586 1 89.31 70 LEU B N 1
ATOM 1974 C CA . LEU B 1 70 ? -3.363 -15.086 -8.531 1 89.31 70 LEU B CA 1
ATOM 1975 C C . LEU B 1 70 ? -2.584 -13.922 -9.133 1 89.31 70 LEU B C 1
ATOM 1977 O O . LEU B 1 70 ? -1.366 -14.008 -9.305 1 89.31 70 LEU B O 1
ATOM 1981 N N . PHE B 1 71 ? -3.283 -12.922 -9.406 1 91.62 71 PHE B N 1
ATOM 1982 C CA . PHE B 1 71 ? -2.668 -11.727 -9.977 1 91.62 71 PHE B CA 1
ATOM 1983 C C . PHE B 1 71 ? -1.695 -11.094 -8.984 1 91.62 71 PHE B C 1
ATOM 1985 O O . PHE B 1 71 ? -0.58 -10.719 -9.359 1 91.62 71 PHE B O 1
ATOM 1992 N N . VAL B 1 72 ? -2.113 -11.039 -7.75 1 91.62 72 VAL B N 1
ATOM 1993 C CA . VAL B 1 72 ? -1.274 -10.453 -6.711 1 91.62 72 VAL B CA 1
ATOM 1994 C C . VAL B 1 72 ? -0.026 -11.305 -6.508 1 91.62 72 VAL B C 1
ATOM 1996 O O . VAL B 1 72 ? 1.079 -10.781 -6.367 1 91.62 72 VAL B O 1
ATOM 1999 N N . CYS B 1 73 ? -0.204 -12.562 -6.535 1 90 73 CYS B N 1
ATOM 2000 C CA . CYS B 1 73 ? 0.93 -13.477 -6.422 1 90 73 CYS B CA 1
ATOM 2001 C C . CYS B 1 73 ? 1.923 -13.25 -7.559 1 90 73 CYS B C 1
ATOM 2003 O O . CYS B 1 73 ? 3.133 -13.211 -7.328 1 90 73 CYS B O 1
ATOM 2005 N N . TRP B 1 74 ? 1.34 -13.109 -8.695 1 90.5 74 TRP B N 1
ATOM 2006 C CA . TRP B 1 74 ? 2.154 -12.875 -9.883 1 90.5 74 TRP B CA 1
ATOM 2007 C C . TRP B 1 74 ? 2.93 -11.57 -9.766 1 90.5 74 TRP B C 1
ATOM 2009 O O . TRP B 1 74 ? 4.082 -11.484 -10.203 1 90.5 74 TRP B O 1
ATOM 2019 N N . LEU B 1 75 ? 2.436 -10.617 -9.211 1 90.25 75 LEU B N 1
ATOM 2020 C CA . LEU B 1 75 ? 3.062 -9.305 -9.062 1 90.25 75 LEU B CA 1
ATOM 2021 C C . LEU B 1 75 ? 4.152 -9.344 -7.996 1 90.25 75 LEU B C 1
ATOM 2023 O O . LEU B 1 75 ? 5.195 -8.711 -8.148 1 90.25 75 LEU B O 1
ATOM 2027 N N . VAL B 1 76 ? 3.895 -10.102 -6.898 1 88.94 76 VAL B N 1
ATOM 2028 C CA . VAL B 1 76 ? 4.75 -10.078 -5.715 1 88.94 76 VAL B CA 1
ATOM 2029 C C . VAL B 1 76 ? 6.012 -10.898 -5.973 1 88.94 76 VAL B C 1
ATOM 2031 O O . VAL B 1 76 ? 7.082 -10.586 -5.441 1 88.94 76 VAL B O 1
ATOM 2034 N N . LEU B 1 77 ? 5.871 -11.859 -6.723 1 83.81 77 LEU B N 1
ATOM 2035 C CA . LEU B 1 77 ? 7 -12.766 -6.945 1 83.81 77 LEU B CA 1
ATOM 2036 C C . LEU B 1 77 ? 8.016 -12.133 -7.891 1 83.81 77 LEU B C 1
ATOM 2038 O O . LEU B 1 77 ? 7.723 -11.906 -9.07 1 83.81 77 LEU B O 1
ATOM 2042 N N . PRO B 1 78 ? 9.203 -11.875 -7.312 1 80.31 78 PRO B N 1
ATOM 2043 C CA . PRO B 1 78 ? 10.242 -11.242 -8.125 1 80.31 78 PRO B CA 1
ATOM 2044 C C . PRO B 1 78 ? 10.734 -12.133 -9.258 1 80.31 78 PRO B C 1
ATOM 2046 O O . PRO B 1 78 ? 11.289 -11.641 -10.242 1 80.31 78 PRO B O 1
ATOM 2049 N N . GLN B 1 79 ? 10.461 -13.391 -9.086 1 78.94 79 GLN B N 1
ATOM 2050 C CA . GLN B 1 79 ? 10.938 -14.344 -10.086 1 78.94 79 GLN B CA 1
ATOM 2051 C C . GLN B 1 79 ? 10.188 -14.172 -11.406 1 78.94 79 GLN B C 1
ATOM 2053 O O . GLN B 1 79 ? 10.758 -14.375 -12.484 1 78.94 79 GLN B O 1
ATOM 2058 N N . PHE B 1 80 ? 8.938 -13.688 -11.312 1 81.88 80 PHE B N 1
ATOM 2059 C CA . PHE B 1 80 ? 8.109 -13.562 -12.508 1 81.88 80 PHE B CA 1
ATOM 2060 C C . PHE B 1 80 ? 8.188 -12.148 -13.078 1 81.88 80 PHE B C 1
ATOM 2062 O O . PHE B 1 80 ? 7.75 -11.906 -14.203 1 81.88 80 PHE B O 1
ATOM 2069 N N . ARG B 1 81 ? 8.719 -11.227 -12.43 1 84.75 81 ARG B N 1
ATOM 2070 C CA . ARG B 1 81 ? 8.906 -9.844 -12.852 1 84.75 81 ARG B CA 1
ATOM 2071 C C . ARG B 1 81 ? 7.602 -9.242 -13.352 1 84.75 81 ARG B C 1
ATOM 2073 O O . ARG B 1 81 ? 7.594 -8.508 -14.344 1 84.75 81 ARG B O 1
ATOM 2080 N N . GLY B 1 82 ? 6.562 -9.648 -12.828 1 89.31 82 GLY B N 1
ATOM 2081 C CA . GLY B 1 82 ? 5.262 -9.141 -13.234 1 89.31 82 GLY B CA 1
ATOM 2082 C C . GLY B 1 82 ? 5.117 -7.641 -13.031 1 89.31 82 GLY B C 1
ATOM 2083 O O . GLY B 1 82 ? 4.609 -6.938 -13.906 1 89.31 82 GLY B O 1
ATOM 2084 N N . ALA B 1 83 ? 5.641 -7.191 -11.93 1 91.94 83 ALA B N 1
ATOM 2085 C CA . ALA B 1 83 ? 5.566 -5.766 -11.633 1 91.94 83 ALA B CA 1
ATOM 2086 C C . ALA B 1 83 ? 6.359 -4.949 -12.648 1 91.94 83 ALA B C 1
ATOM 2088 O O . ALA B 1 83 ? 5.898 -3.902 -13.109 1 91.94 83 ALA B O 1
ATOM 2089 N N . HIS B 1 84 ? 7.488 -5.426 -12.977 1 90.81 84 HIS B N 1
ATOM 2090 C CA . HIS B 1 84 ? 8.336 -4.723 -13.938 1 90.81 84 HIS B CA 1
ATOM 2091 C C . HIS B 1 84 ? 7.695 -4.688 -15.32 1 90.81 84 HIS B C 1
ATOM 2093 O O . HIS B 1 84 ? 7.754 -3.666 -16.016 1 90.81 84 HIS B O 1
ATOM 2099 N N . LEU B 1 85 ? 7.129 -5.785 -15.711 1 92.69 85 LEU B N 1
ATOM 2100 C CA . LEU B 1 85 ? 6.473 -5.867 -17.016 1 92.69 85 LEU B CA 1
ATOM 2101 C C . LEU B 1 85 ? 5.293 -4.902 -17.094 1 92.69 85 LEU B C 1
ATOM 2103 O O . LEU B 1 85 ? 5.156 -4.16 -18.062 1 92.69 85 LEU B O 1
ATOM 2107 N N . LEU B 1 86 ? 4.52 -4.922 -16.141 1 92.81 86 LEU B N 1
ATOM 2108 C CA . LEU B 1 86 ? 3.348 -4.055 -16.109 1 92.81 86 LEU B CA 1
ATOM 2109 C C . LEU B 1 86 ? 3.758 -2.588 -16.031 1 92.81 86 LEU B C 1
ATOM 2111 O O . LEU B 1 86 ? 3.113 -1.726 -16.641 1 92.81 86 LEU B O 1
ATOM 2115 N N . TYR B 1 87 ? 4.746 -2.35 -15.273 1 94.31 87 TYR B N 1
ATOM 2116 C CA . TYR B 1 87 ? 5.258 -0.988 -15.141 1 94.31 87 TYR B CA 1
ATOM 2117 C C . TYR B 1 87 ? 5.75 -0.461 -16.484 1 94.31 87 TYR B C 1
ATOM 2119 O O . TYR B 1 87 ? 5.359 0.626 -16.906 1 94.31 87 TYR B O 1
ATOM 2127 N N . LYS B 1 88 ? 6.559 -1.194 -17.109 1 93 88 LYS B N 1
ATOM 2128 C CA . LYS B 1 88 ? 7.195 -0.766 -18.344 1 93 88 LYS B CA 1
ATOM 2129 C C . LYS B 1 88 ? 6.172 -0.633 -19.469 1 93 88 LYS B C 1
ATOM 2131 O O . LYS B 1 88 ? 6.262 0.283 -20.297 1 93 88 LYS B O 1
ATOM 2136 N N . GLN B 1 89 ? 5.223 -1.423 -19.484 1 92.56 89 GLN B N 1
ATOM 2137 C CA . GLN B 1 89 ? 4.289 -1.474 -20.594 1 92.56 89 GLN B CA 1
ATOM 2138 C C . GLN B 1 89 ? 3.127 -0.504 -20.391 1 92.56 89 GLN B C 1
ATOM 2140 O O . GLN B 1 89 ? 2.662 0.128 -21.344 1 92.56 89 GLN B O 1
ATOM 2145 N N . TYR B 1 90 ? 2.668 -0.364 -19.203 1 91.19 90 TYR B N 1
ATOM 2146 C CA . TYR B 1 90 ? 1.41 0.352 -19.031 1 91.19 90 TYR B CA 1
ATOM 2147 C C . TYR B 1 90 ? 1.58 1.523 -18.078 1 91.19 90 TYR B C 1
ATOM 2149 O O . TYR B 1 90 ? 1.421 2.682 -18.469 1 91.19 90 TYR B O 1
ATOM 2157 N N . VAL B 1 91 ? 2.082 1.284 -16.922 1 92.25 91 VAL B N 1
ATOM 2158 C CA . VAL B 1 91 ? 2.059 2.264 -15.852 1 92.25 91 VAL B CA 1
ATOM 2159 C C . VAL B 1 91 ? 3.062 3.379 -16.141 1 92.25 91 VAL B C 1
ATOM 2161 O O . VAL B 1 91 ? 2.736 4.562 -16.016 1 92.25 91 VAL B O 1
ATOM 2164 N N . GLY B 1 92 ? 4.215 2.932 -16.547 1 92 92 GLY B N 1
ATOM 2165 C CA . GLY B 1 92 ? 5.266 3.889 -16.844 1 92 92 GLY B CA 1
ATOM 2166 C C . GLY B 1 92 ? 4.855 4.926 -17.875 1 92 92 GLY B C 1
ATOM 2167 O O . GLY B 1 92 ? 4.828 6.121 -17.578 1 92 92 GLY B O 1
ATOM 2168 N N . PRO B 1 93 ? 4.469 4.461 -18.984 1 91.31 93 PRO B N 1
ATOM 2169 C CA . PRO B 1 93 ? 4.098 5.395 -20.047 1 91.31 93 PRO B CA 1
ATOM 2170 C C . PRO B 1 93 ? 2.855 6.215 -19.703 1 91.31 93 PRO B C 1
ATOM 2172 O O . PRO B 1 93 ? 2.771 7.391 -20.078 1 91.31 93 PRO B O 1
ATOM 2175 N N . CYS B 1 94 ? 1.948 5.668 -19.031 1 91.5 94 CYS B N 1
ATOM 2176 C CA . CYS B 1 94 ? 0.728 6.375 -18.672 1 91.5 94 CYS B CA 1
ATOM 2177 C C . CYS B 1 94 ? 1.032 7.523 -17.703 1 91.5 94 CYS B C 1
ATOM 2179 O O . CYS B 1 94 ? 0.538 8.633 -17.891 1 91.5 94 CYS B O 1
ATOM 2181 N N . LEU B 1 95 ? 1.801 7.309 -16.75 1 92.19 95 LEU B N 1
ATOM 2182 C CA . LEU B 1 95 ? 2.146 8.328 -15.766 1 92.19 95 LEU B CA 1
ATOM 2183 C C . LEU B 1 95 ? 3.039 9.398 -16.391 1 92.19 95 LEU B C 1
ATOM 2185 O O . LEU B 1 95 ? 2.908 10.586 -16.062 1 92.19 95 LEU B O 1
ATOM 2189 N N . ALA B 1 96 ? 3.904 8.938 -17.203 1 91.38 96 ALA B N 1
ATOM 2190 C CA . ALA B 1 96 ? 4.816 9.875 -17.844 1 91.38 96 ALA B CA 1
ATOM 2191 C C . ALA B 1 96 ? 4.055 10.844 -18.75 1 91.38 96 ALA B C 1
ATOM 2193 O O . ALA B 1 96 ? 4.383 12.031 -18.812 1 91.38 96 ALA B O 1
ATOM 2194 N N . ARG B 1 97 ? 3.059 10.336 -19.391 1 92.44 97 ARG B N 1
ATOM 2195 C CA . ARG B 1 97 ? 2.264 11.148 -20.297 1 92.44 97 ARG B CA 1
ATOM 2196 C C . ARG B 1 97 ? 1.446 12.188 -19.531 1 92.44 97 ARG B C 1
ATOM 2198 O O . ARG B 1 97 ? 1.236 13.297 -20.031 1 92.44 97 ARG B O 1
ATOM 2205 N N . ARG B 1 98 ? 0.998 11.852 -18.375 1 91.69 98 ARG B N 1
ATOM 2206 C CA . ARG B 1 98 ? 0.116 12.727 -17.609 1 91.69 98 ARG B CA 1
ATOM 2207 C C . ARG B 1 98 ? 0.875 13.422 -16.484 1 91.69 98 ARG B C 1
ATOM 2209 O O . ARG B 1 98 ? 0.265 13.977 -15.57 1 91.69 98 ARG B O 1
ATOM 2216 N N . GLU B 1 99 ? 2.119 13.367 -16.562 1 92.38 99 GLU B N 1
ATOM 2217 C CA . GLU B 1 99 ? 2.967 13.883 -15.5 1 92.38 99 GLU B CA 1
ATOM 2218 C C . GLU B 1 99 ? 2.697 15.359 -15.25 1 92.38 99 GLU B C 1
ATOM 2220 O O . GLU B 1 99 ? 2.523 15.781 -14.102 1 92.38 99 GLU B O 1
ATOM 2225 N N . THR B 1 100 ? 2.641 16.125 -16.297 1 92.19 100 THR B N 1
ATOM 2226 C CA . THR B 1 100 ? 2.459 17.578 -16.172 1 92.19 100 THR B CA 1
ATOM 2227 C C . THR B 1 100 ? 1.088 17.906 -15.586 1 92.19 100 THR B C 1
ATOM 2229 O O . THR B 1 100 ? 0.965 18.781 -14.727 1 92.19 100 THR B O 1
ATOM 2232 N N . GLN B 1 101 ? 0.152 17.219 -16.031 1 92.25 101 GLN B N 1
ATOM 2233 C CA . GLN B 1 101 ? -1.203 17.438 -15.539 1 92.25 101 GLN B CA 1
ATOM 2234 C C . GLN B 1 101 ? -1.314 17.078 -14.062 1 92.25 101 GLN B C 1
ATOM 2236 O O . GLN B 1 101 ? -1.95 17.781 -13.289 1 92.25 101 GLN B O 1
ATOM 2241 N N . ILE B 1 102 ? -0.69 16 -13.719 1 92.19 102 ILE B N 1
ATOM 2242 C CA . ILE B 1 102 ? -0.739 15.555 -12.328 1 92.19 102 ILE B CA 1
ATOM 2243 C C . ILE B 1 102 ? 0.012 16.547 -11.438 1 92.19 102 ILE B C 1
ATOM 2245 O O . ILE B 1 102 ? -0.491 16.953 -10.391 1 92.19 102 ILE B O 1
ATOM 2249 N N . ASP B 1 103 ? 1.169 16.938 -11.875 1 93.19 103 ASP B N 1
ATOM 2250 C CA . ASP B 1 103 ? 1.957 17.906 -11.125 1 93.19 103 ASP B CA 1
ATOM 2251 C C . ASP B 1 103 ? 1.175 19.203 -10.906 1 93.19 103 ASP B C 1
ATOM 2253 O O . ASP B 1 103 ? 1.23 19.797 -9.828 1 93.19 103 ASP B O 1
ATOM 2257 N N . HIS B 1 104 ? 0.483 19.578 -11.938 1 92 104 HIS B N 1
ATOM 2258 C CA . HIS B 1 104 ? -0.306 20.812 -11.844 1 92 104 HIS B CA 1
ATOM 2259 C C . HIS B 1 104 ? -1.427 20.656 -10.82 1 92 104 HIS B C 1
ATOM 2261 O O . HIS B 1 104 ? -1.662 21.562 -10.016 1 92 104 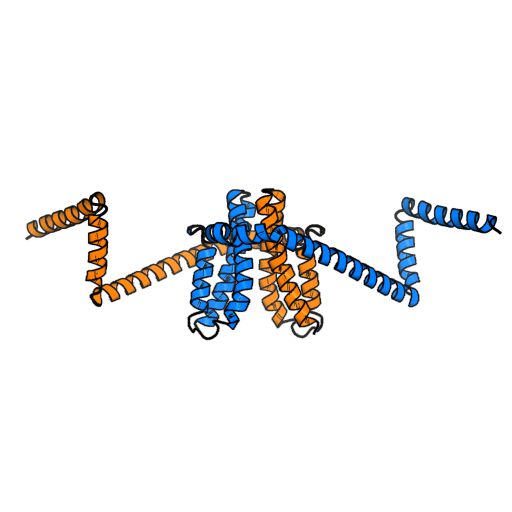HIS B O 1
ATOM 2267 N N . THR B 1 105 ? -2.037 19.578 -10.844 1 90.12 105 THR B N 1
ATOM 2268 C CA . THR B 1 105 ? -3.129 19.328 -9.914 1 90.12 105 THR B CA 1
ATOM 2269 C C . THR B 1 105 ? -2.611 19.25 -8.477 1 90.12 105 THR B C 1
ATOM 2271 O O . THR B 1 105 ? -3.229 19.797 -7.562 1 90.12 105 THR B O 1
ATOM 2274 N N . ILE B 1 106 ? -1.495 18.609 -8.273 1 90.62 106 ILE B N 1
ATOM 2275 C CA . ILE B 1 106 ? -0.896 18.5 -6.949 1 90.62 106 ILE B CA 1
ATOM 2276 C C . ILE B 1 106 ? -0.537 19.875 -6.422 1 90.62 106 ILE B C 1
ATOM 2278 O O . ILE B 1 106 ? -0.818 20.203 -5.266 1 90.62 106 ILE B O 1
ATOM 2282 N N . ASN B 1 107 ? 0.019 20.688 -7.266 1 91 107 ASN B N 1
ATOM 2283 C CA . ASN B 1 107 ? 0.4 22.047 -6.867 1 91 107 ASN B CA 1
ATOM 2284 C C . ASN B 1 107 ? -0.822 22.891 -6.539 1 91 107 ASN B C 1
ATOM 2286 O O . ASN B 1 107 ? -0.795 23.688 -5.602 1 91 107 ASN B O 1
ATOM 2290 N N . LYS B 1 108 ? -1.822 22.688 -7.32 1 90.31 108 LYS B N 1
ATOM 2291 C CA . LYS B 1 108 ? -3.061 23.406 -7.062 1 90.31 108 LYS B CA 1
ATOM 2292 C C . LYS B 1 108 ? -3.66 23.016 -5.715 1 90.31 108 LYS B C 1
ATOM 2294 O O . LYS B 1 108 ? -4.105 23.875 -4.953 1 90.31 108 LYS B O 1
ATOM 2299 N N . VAL B 1 109 ? -3.672 21.766 -5.43 1 86.62 109 VAL B N 1
ATOM 2300 C CA . VAL B 1 109 ? -4.223 21.25 -4.184 1 86.62 109 VAL B CA 1
ATOM 2301 C C . VAL B 1 109 ? -3.359 21.703 -3.008 1 86.62 109 VAL B C 1
ATOM 2303 O O . VAL B 1 109 ? -3.879 22.094 -1.963 1 86.62 109 VAL B O 1
ATOM 2306 N N . LYS B 1 110 ? -2.064 21.609 -3.24 1 86.94 110 LYS B N 1
ATOM 2307 C CA . LYS B 1 110 ? -1.143 22.047 -2.193 1 86.94 110 LYS B CA 1
ATOM 2308 C C . LYS B 1 110 ? -1.345 23.516 -1.856 1 86.94 110 LYS B C 1
ATOM 2310 O O . LYS B 1 110 ? -1.444 23.875 -0.683 1 86.94 110 LYS B O 1
ATOM 2315 N N . LYS B 1 111 ? -1.468 24.344 -2.801 1 88.88 111 LYS B N 1
ATOM 2316 C CA . LYS B 1 111 ? -1.667 25.766 -2.613 1 88.88 111 LYS B CA 1
ATOM 2317 C C . LYS B 1 111 ? -3.025 26.062 -1.979 1 88.88 111 LYS B C 1
ATOM 2319 O O . LYS B 1 111 ? -3.127 26.875 -1.061 1 88.88 111 LYS B O 1
ATOM 2324 N N . GLY B 1 112 ? -3.941 25.359 -2.447 1 86.5 112 GLY B N 1
ATOM 2325 C CA . GLY B 1 112 ? -5.273 25.531 -1.889 1 86.5 112 GLY B CA 1
ATOM 2326 C C . GLY B 1 112 ? -5.371 25.094 -0.438 1 86.5 112 GLY B C 1
ATOM 2327 O O . GLY B 1 112 ? -5.996 25.781 0.377 1 86.5 112 GLY B O 1
ATOM 2328 N N . SER B 1 113 ? -4.832 24.016 -0.169 1 85.44 113 SER B N 1
ATOM 2329 C CA . SER B 1 113 ? -4.852 23.5 1.196 1 85.44 113 SER B CA 1
ATOM 2330 C C . SER B 1 113 ? -4.09 24.406 2.145 1 85.44 113 SER B C 1
ATOM 2332 O O . SER B 1 113 ? -4.531 24.656 3.271 1 85.44 113 SER B O 1
ATOM 2334 N N . THR B 1 114 ? -2.93 24.844 1.667 1 85.81 114 THR B N 1
ATOM 2335 C CA . THR B 1 114 ? -2.137 25.766 2.471 1 85.81 114 THR B CA 1
ATOM 2336 C C . THR B 1 114 ? -2.924 27.031 2.771 1 85.81 114 THR B C 1
ATOM 2338 O O . THR B 1 114 ? -2.912 27.531 3.902 1 85.81 114 THR B O 1
ATOM 2341 N N . GLU B 1 115 ? -3.623 27.484 1.84 1 87 115 GLU B N 1
ATOM 2342 C CA . GLU B 1 115 ? -4.438 28.688 2.004 1 87 115 GLU B CA 1
ATOM 2343 C C . GLU B 1 115 ? -5.586 28.453 2.98 1 87 115 GLU B C 1
ATOM 2345 O O . GLU B 1 115 ? -5.875 29.297 3.826 1 87 115 GLU B O 1
ATOM 2350 N N . ARG B 1 116 ? -6.102 27.312 2.773 1 84.44 116 ARG B N 1
ATOM 2351 C CA . ARG B 1 116 ? -7.207 26.984 3.668 1 84.44 116 ARG B CA 1
ATOM 2352 C C . ARG B 1 116 ? -6.715 26.781 5.098 1 84.44 116 ARG B C 1
ATOM 2354 O O . ARG B 1 116 ? -7.359 27.219 6.051 1 84.44 116 ARG B O 1
ATOM 2361 N N . LEU B 1 117 ? -5.68 26.156 5.152 1 82.62 117 LEU B N 1
ATOM 2362 C CA . LEU B 1 117 ? -5.09 25.953 6.469 1 82.62 117 LEU B CA 1
ATOM 2363 C C . LEU B 1 117 ? -4.746 27.281 7.133 1 82.62 117 LEU B C 1
ATOM 2365 O O . LEU B 1 117 ? -5 27.469 8.32 1 82.62 117 LEU B O 1
ATOM 2369 N N . HIS B 1 118 ? -4.164 28.141 6.348 1 84.75 118 HIS B N 1
ATOM 2370 C CA . HIS B 1 118 ? -3.814 29.469 6.855 1 84.75 118 HIS B CA 1
ATOM 2371 C C . HIS B 1 118 ? -5.059 30.234 7.285 1 84.75 118 HIS B C 1
ATOM 2373 O O . HIS B 1 118 ? -5.043 30.938 8.305 1 84.75 118 HIS B O 1
ATOM 2379 N N . ARG B 1 119 ? -6.086 30.047 6.609 1 85.19 119 ARG B N 1
ATOM 2380 C CA . ARG B 1 119 ? -7.332 30.734 6.941 1 85.19 119 ARG B CA 1
ATOM 2381 C C . ARG B 1 119 ? -7.934 30.172 8.227 1 85.19 119 ARG B C 1
ATOM 2383 O O . ARG B 1 119 ? -8.414 30.938 9.07 1 85.19 119 ARG B O 1
ATOM 2390 N N . TRP B 1 120 ? -7.871 28.953 8.297 1 83.81 120 TRP B N 1
ATOM 2391 C CA . TRP B 1 120 ? -8.414 28.328 9.5 1 83.81 120 TRP B CA 1
ATOM 2392 C C . TRP B 1 120 ? -7.566 28.672 10.719 1 83.81 120 TRP B C 1
ATOM 2394 O O . TRP B 1 120 ? -8.102 28.906 11.805 1 83.81 120 TRP B O 1
ATOM 2404 N N . ALA B 1 121 ? -6.312 28.656 10.492 1 82.75 121 ALA B N 1
ATOM 2405 C CA . ALA B 1 121 ? -5.41 29.047 11.578 1 82.75 121 ALA B CA 1
ATOM 2406 C C . ALA B 1 121 ? -5.672 30.484 12.023 1 82.75 121 ALA B C 1
ATOM 2408 O O . ALA B 1 121 ? -5.727 30.766 13.219 1 82.75 121 ALA B O 1
ATOM 2409 N N . ALA B 1 122 ? -5.852 31.266 11.062 1 83.31 122 ALA B N 1
ATOM 2410 C CA . ALA B 1 122 ? -6.117 32.656 11.328 1 83.31 122 ALA B CA 1
ATOM 2411 C C . ALA B 1 122 ? -7.457 32.844 12.031 1 83.31 122 ALA B C 1
ATOM 2413 O O . ALA B 1 122 ? -7.562 33.625 12.977 1 83.31 122 ALA B O 1
ATOM 2414 N N . GLN B 1 123 ? -8.352 32.094 11.609 1 83.5 123 GLN B N 1
ATOM 2415 C CA . GLN B 1 123 ? -9.672 32.156 12.211 1 83.5 123 GLN B CA 1
ATOM 2416 C C . GLN B 1 123 ? -9.648 31.656 13.648 1 83.5 123 GLN B C 1
ATOM 2418 O O . GLN B 1 123 ? -10.297 32.219 14.531 1 83.5 123 GLN B O 1
ATOM 2423 N N . GLY B 1 124 ? -8.922 30.578 13.836 1 81.94 124 GLY B N 1
ATOM 2424 C CA . GLY B 1 124 ? -8.773 30.062 15.188 1 81.94 124 GLY B CA 1
ATOM 2425 C C . GLY B 1 124 ? -8.078 31.047 16.125 1 81.94 124 GLY B C 1
ATOM 2426 O O . GLY B 1 124 ? -8.508 31.234 17.266 1 81.94 124 GLY B O 1
ATOM 2427 N N . LEU B 1 125 ? -7.059 31.578 15.602 1 80.69 125 LEU B N 1
ATOM 2428 C CA . LEU B 1 125 ? -6.316 32.562 16.375 1 80.69 125 LEU B CA 1
ATOM 2429 C C . LEU B 1 125 ? -7.195 33.781 16.703 1 80.69 125 LEU B C 1
ATOM 2431 O O . LEU B 1 125 ? -7.133 34.312 17.812 1 80.69 125 LEU B O 1
ATOM 2435 N N . ASN B 1 126 ? -7.977 34.156 15.781 1 82.06 126 ASN B N 1
ATOM 2436 C CA . ASN B 1 126 ? -8.875 35.281 16 1 82.06 126 ASN B CA 1
ATOM 2437 C C . ASN B 1 126 ? -9.953 34.938 17.031 1 82.06 126 ASN B C 1
ATOM 2439 O O . ASN B 1 126 ? -10.32 35.781 17.844 1 82.06 126 ASN B O 1
ATOM 2443 N N . TYR B 1 127 ? -10.312 33.719 16.922 1 76.69 127 TYR B N 1
ATOM 2444 C CA . TYR B 1 127 ? -11.289 33.25 17.906 1 76.69 127 TYR B CA 1
ATOM 2445 C C . TYR B 1 127 ? -10.672 33.219 19.312 1 76.69 127 TYR B C 1
ATOM 2447 O O . TYR B 1 127 ? -11.312 33.562 20.297 1 76.69 127 TYR B O 1
ATOM 2455 N N . VAL B 1 128 ? -9.398 32.75 19.344 1 75 128 VAL B N 1
ATOM 2456 C CA . VAL B 1 128 ? -8.672 32.719 20.609 1 75 128 VAL B CA 1
ATOM 2457 C C . VAL B 1 128 ? -8.422 34.125 21.109 1 75 128 VAL B C 1
ATOM 2459 O O . VAL B 1 128 ? -8.578 34.406 22.312 1 75 128 VAL B O 1
ATOM 2462 N N . LYS B 1 129 ? -8 34.969 20.328 1 73.25 129 LYS B N 1
ATOM 2463 C CA . LYS B 1 129 ? -7.77 36.344 20.688 1 73.25 129 LYS B CA 1
ATOM 2464 C C . LYS B 1 129 ? -9.047 37 21.203 1 73.25 129 LYS B C 1
ATOM 2466 O O . LYS B 1 129 ? -9.008 37.781 22.172 1 73.25 129 LYS B O 1
ATOM 2471 N N . LYS B 1 130 ? -9.984 36.625 20.688 1 70.81 130 LYS B N 1
ATOM 2472 C CA . LYS B 1 130 ? -11.258 37.219 21.094 1 70.81 130 LYS B CA 1
ATOM 2473 C C . LYS B 1 130 ? -11.758 36.594 22.391 1 70.81 130 LYS B C 1
ATOM 2475 O O . LYS B 1 130 ? -12.367 37.281 23.219 1 70.81 130 LYS B O 1
ATOM 2480 N N . SER B 1 131 ? -11.461 35.312 22.484 1 66 131 SER B N 1
ATOM 2481 C CA . SER B 1 131 ? -11.953 34.656 23.688 1 66 131 SER B CA 1
ATOM 2482 C C . SER B 1 131 ? -11.062 34.969 24.891 1 66 131 SER B C 1
ATOM 2484 O O . SER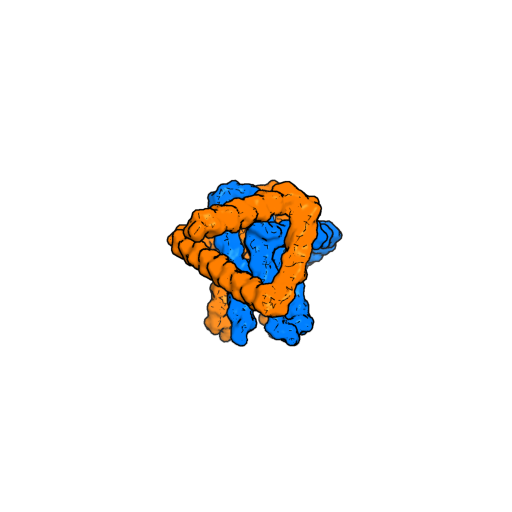 B 1 131 ? -11.367 34.562 26.016 1 66 131 SER B O 1
ATOM 2486 N N . GLY B 1 132 ? -10.117 35.781 24.859 1 61.25 132 GLY B N 1
ATOM 2487 C CA . GLY B 1 132 ? -9.281 36.219 25.969 1 61.25 132 GLY B CA 1
ATOM 2488 C C . GLY B 1 132 ? -8.164 35.219 26.281 1 61.25 132 GLY B C 1
ATOM 2489 O O . GLY B 1 132 ? -7.465 35.375 27.281 1 61.25 132 GLY B O 1
ATOM 2490 N N . ILE B 1 133 ? -8.07 34.25 25.641 1 59.12 133 ILE B N 1
ATOM 2491 C CA . ILE B 1 133 ? -6.977 33.281 25.781 1 59.12 133 ILE B CA 1
ATOM 2492 C C . ILE B 1 133 ? -5.676 33.906 25.281 1 59.12 133 ILE B C 1
ATOM 2494 O O . ILE B 1 133 ? -4.594 33.344 25.484 1 59.12 133 ILE B O 1
ATOM 2498 N N . GLU B 1 134 ? -5.637 35 24.688 1 57.44 134 GLU B N 1
ATOM 2499 C CA . GLU B 1 134 ? -4.512 35.812 24.266 1 57.44 134 GLU B CA 1
ATOM 2500 C C . GLU B 1 134 ? -3.535 36.062 25.406 1 57.44 134 GLU B C 1
ATOM 2502 O O . GLU B 1 134 ? -2.322 36.125 25.203 1 57.44 134 GLU B O 1
ATOM 2507 N N . SER B 1 135 ? -4.141 36.125 26.562 1 58.47 135 SER B N 1
ATOM 2508 C CA . SER B 1 135 ? -3.271 36.344 27.719 1 58.47 135 SER B CA 1
ATOM 2509 C C . SER B 1 135 ? -2.35 35.125 27.922 1 58.47 135 SER B C 1
ATOM 2511 O O . SER B 1 135 ? -1.186 35.312 28.297 1 58.47 135 SER B O 1
ATOM 2513 N N . LEU B 1 136 ? -2.83 34.094 27.672 1 58.31 136 LEU B N 1
ATOM 2514 C CA . LEU B 1 136 ? -2.018 32.906 27.891 1 58.31 136 LEU B CA 1
ATOM 2515 C C . LEU B 1 136 ? -0.979 32.719 26.781 1 58.31 136 LEU B C 1
ATOM 2517 O O . LEU B 1 136 ? 0.18 32.406 27.062 1 58.31 136 LEU B O 1
ATOM 2521 N N . VAL B 1 137 ? -1.253 32.906 25.625 1 59.81 137 VAL B N 1
ATOM 2522 C CA . VAL B 1 137 ? -0.335 32.844 24.484 1 59.81 137 VAL B CA 1
ATOM 2523 C C . VAL B 1 137 ? 0.692 33.969 24.578 1 59.81 137 VAL B C 1
ATOM 2525 O O . VAL B 1 137 ? 1.882 33.75 24.328 1 59.81 137 VAL B O 1
ATOM 2528 N N . SER B 1 138 ? 0.239 35.188 24.922 1 57.75 138 SER B N 1
ATOM 2529 C CA . SER B 1 138 ? 1.165 36.281 25.156 1 57.75 138 SER B CA 1
ATOM 2530 C C . SER B 1 138 ? 2.1 35.969 26.328 1 57.75 138 SER B C 1
ATOM 2532 O O . SER B 1 138 ? 3.279 36.312 26.297 1 57.75 138 SER B O 1
ATOM 2534 N N . LEU B 1 139 ? 1.597 35.281 27.234 1 57.94 139 LEU B N 1
ATOM 2535 C CA . LEU B 1 139 ? 2.439 34.875 28.359 1 57.94 139 LEU B CA 1
ATOM 2536 C C . LEU B 1 139 ? 3.477 33.844 27.906 1 57.94 139 LEU B C 1
ATOM 2538 O O . LEU B 1 139 ? 4.645 33.938 28.297 1 57.94 139 LEU B O 1
ATOM 2542 N N . GLN B 1 140 ? 3.127 33.031 27.062 1 58.06 140 GLN B N 1
ATOM 2543 C CA . GLN B 1 140 ? 4.043 32 26.562 1 58.06 140 GLN B CA 1
ATOM 2544 C C . GLN B 1 140 ? 5.086 32.625 25.625 1 58.06 140 GLN B C 1
ATOM 2546 O O . GLN B 1 140 ? 6.258 32.25 25.672 1 58.06 140 GLN B O 1
ATOM 2551 N N . GLU B 1 141 ? 4.664 33.438 24.781 1 60.5 141 GLU B N 1
ATOM 2552 C CA . GLU B 1 141 ? 5.598 34.156 23.938 1 60.5 141 GLU B CA 1
ATOM 2553 C C . GLU B 1 141 ? 6.535 35.031 24.781 1 60.5 141 GLU B C 1
ATOM 2555 O O . GLU B 1 141 ? 7.734 35.094 24.5 1 60.5 141 GLU B O 1
ATOM 2560 N N . GLU B 1 142 ? 6.004 35.719 25.812 1 59.19 142 GLU B N 1
ATOM 2561 C CA . GLU B 1 142 ? 6.836 36.469 26.75 1 59.19 142 GLU B CA 1
ATOM 2562 C C . GLU B 1 142 ? 7.824 35.531 27.469 1 59.19 142 GLU B C 1
ATOM 2564 O O . GLU B 1 142 ? 8.984 35.906 27.672 1 59.19 142 GLU B O 1
ATOM 2569 N N . GLU B 1 143 ? 7.34 34.438 27.734 1 57 143 GLU B N 1
ATOM 2570 C CA . GLU B 1 143 ? 8.234 33.5 28.375 1 57 143 GLU B CA 1
ATOM 2571 C C . GLU B 1 143 ? 9.312 33 27.406 1 57 143 GLU B C 1
ATOM 2573 O O . GLU B 1 143 ? 10.484 32.875 27.797 1 57 143 GLU B O 1
ATOM 2578 N N . LEU B 1 144 ? 8.906 32.656 26.188 1 58.31 144 LEU B N 1
ATOM 2579 C CA . LEU B 1 144 ? 9.875 32.281 25.172 1 58.31 144 LEU B CA 1
ATOM 2580 C C . LEU B 1 144 ? 10.836 33.438 24.875 1 58.31 144 LEU B C 1
ATOM 2582 O O . LEU B 1 144 ? 12.031 33.219 24.672 1 58.31 144 LEU B O 1
ATOM 2586 N N . GLU B 1 145 ? 10.273 34.625 24.797 1 55.06 145 GLU B N 1
ATOM 2587 C CA . GLU B 1 145 ? 11.102 35.812 24.656 1 55.06 145 GLU B CA 1
ATOM 2588 C C . GLU B 1 145 ? 12.031 36 25.859 1 55.06 145 GLU B C 1
ATOM 2590 O O . GLU B 1 145 ? 13.188 36.375 25.703 1 55.06 145 GLU B O 1
ATOM 2595 N N . ASN B 1 146 ? 11.477 35.75 26.953 1 58.66 146 ASN B N 1
ATOM 2596 C CA . ASN B 1 146 ? 12.305 35.844 28.141 1 58.66 146 ASN B CA 1
ATOM 2597 C C . ASN B 1 146 ? 13.375 34.75 28.156 1 58.66 146 ASN B C 1
ATOM 2599 O O . ASN B 1 146 ? 14.477 34.938 28.672 1 58.66 146 ASN B O 1
ATOM 2603 N N . LYS B 1 147 ? 13.094 33.594 27.531 1 59.41 147 LYS B N 1
ATOM 2604 C CA . LYS B 1 147 ? 14.086 32.531 27.484 1 59.41 147 LYS B CA 1
ATOM 2605 C C . LYS B 1 147 ? 15.102 32.781 26.359 1 59.41 147 LYS B C 1
ATOM 2607 O O . LYS B 1 147 ? 16.266 32.375 26.469 1 59.41 147 LYS B O 1
ATOM 2612 N N . ASN B 1 148 ? 14.633 33.219 25.141 1 48.66 148 ASN B N 1
ATOM 2613 C CA . ASN B 1 148 ? 15.578 33.656 24.141 1 48.66 148 ASN B CA 1
ATOM 2614 C C . ASN B 1 148 ? 15.539 35.188 23.969 1 48.66 148 ASN B C 1
ATOM 2616 O O . ASN B 1 148 ? 14.742 35.688 23.188 1 48.66 148 ASN B O 1
ATOM 2620 N N . PRO B 1 149 ? 16.172 35.969 24.859 1 52.34 149 PRO B N 1
ATOM 2621 C CA . PRO B 1 149 ? 16.156 37.438 24.938 1 52.34 149 PRO B CA 1
ATOM 2622 C C . PRO B 1 149 ? 16.531 38.125 23.609 1 52.34 149 PRO B C 1
ATOM 2624 O O . PRO B 1 149 ? 16.125 39.25 23.359 1 52.34 149 PRO B O 1
ATOM 2627 N N . ASN B 1 150 ? 17.297 37.469 22.766 1 51.81 150 ASN B N 1
ATOM 2628 C CA . ASN B 1 150 ? 17.859 38.156 21.625 1 51.81 150 ASN B CA 1
ATOM 2629 C C . ASN B 1 150 ? 16.797 38.438 20.562 1 51.81 150 ASN B C 1
ATOM 2631 O O . ASN B 1 150 ? 16.859 39.469 19.859 1 51.81 150 ASN B O 1
ATOM 2635 N N . VAL B 1 151 ? 15.812 37.656 20.359 1 50.41 151 VAL B N 1
ATOM 2636 C CA . VAL B 1 151 ? 14.859 37.812 19.266 1 50.41 151 VAL B CA 1
ATOM 2637 C C . VAL B 1 151 ? 13.773 38.812 19.672 1 50.41 151 VAL B C 1
ATOM 2639 O O . VAL B 1 151 ? 13.133 39.406 18.812 1 50.41 151 VAL B O 1
ATOM 2642 N N . GLY B 1 152 ? 13.445 38.969 20.891 1 47.62 152 GLY B N 1
ATOM 2643 C CA . GLY B 1 152 ? 12.367 39.812 21.391 1 47.62 152 GLY B CA 1
ATOM 2644 C C . GLY B 1 152 ? 12.711 41.312 21.375 1 47.62 152 GLY B C 1
ATOM 2645 O O . GLY B 1 152 ? 11.82 42.156 21.469 1 47.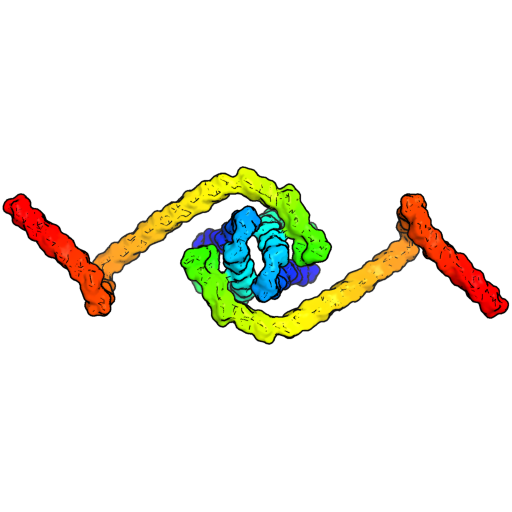62 152 GLY B O 1
ATOM 2646 N N . LYS B 1 153 ? 13.945 41.656 21.484 1 53 153 LYS B N 1
ATOM 2647 C CA . LYS B 1 153 ? 14.375 43.062 21.469 1 53 153 LYS B CA 1
ATOM 2648 C C . LYS B 1 153 ? 14.07 43.719 20.125 1 53 153 LYS B C 1
ATOM 2650 O O . LYS B 1 153 ? 13.711 44.875 20.062 1 53 153 LYS B O 1
ATOM 2655 N N . THR B 1 154 ? 14.164 42.812 19.094 1 50.09 154 THR B N 1
ATOM 2656 C CA . THR B 1 154 ? 14.023 43.438 17.766 1 50.09 154 THR B CA 1
ATOM 2657 C C . THR B 1 154 ? 12.57 43.844 17.516 1 50.09 154 THR B C 1
ATOM 2659 O O . THR B 1 154 ? 12.297 44.906 16.984 1 50.09 154 THR B O 1
ATOM 2662 N N . GLN B 1 155 ? 11.609 43 17.969 1 52.09 155 GLN B N 1
ATOM 2663 C CA . GLN B 1 155 ? 10.219 43.312 17.656 1 52.09 155 GLN B CA 1
ATOM 2664 C C . GLN B 1 155 ? 9.703 44.469 18.531 1 52.09 155 GLN B C 1
ATOM 2666 O O . GLN B 1 155 ? 8.945 45.312 18.078 1 52.09 155 GLN B O 1
ATOM 2671 N N . THR B 1 156 ? 10.109 44.5 19.844 1 51.16 156 THR B N 1
ATOM 2672 C CA . THR B 1 156 ? 9.672 45.594 20.734 1 51.16 156 THR B CA 1
ATOM 2673 C C . THR B 1 156 ? 10.289 46.906 20.297 1 51.16 156 THR B C 1
ATOM 2675 O O . THR B 1 156 ? 9.633 47.969 20.375 1 51.16 156 THR B O 1
ATOM 2678 N N . LYS B 1 157 ? 11.586 46.969 19.781 1 57.22 157 LYS B N 1
ATOM 2679 C CA . LYS B 1 157 ? 12.234 48.188 19.25 1 57.22 157 LYS B CA 1
ATOM 2680 C C . LYS B 1 157 ? 11.508 48.688 18.016 1 57.22 157 LYS B C 1
ATOM 2682 O O . LYS B 1 157 ? 11.328 49.906 17.844 1 57.22 157 LYS B O 1
ATOM 2687 N N . LEU B 1 158 ? 11.023 47.781 17.219 1 57.47 158 LEU B N 1
ATOM 2688 C CA . LEU B 1 158 ? 10.305 48.156 16 1 57.47 158 LEU B CA 1
ATOM 2689 C C . LEU B 1 158 ? 8.938 48.75 16.344 1 57.47 158 LEU B C 1
ATOM 2691 O O . LEU B 1 158 ? 8.516 49.719 15.734 1 57.47 158 LEU B O 1
ATOM 2695 N N . LEU B 1 159 ? 8.352 48.188 17.375 1 57.72 159 LEU B N 1
ATOM 2696 C CA . LEU B 1 159 ? 7.055 48.688 17.797 1 57.72 159 LEU B CA 1
ATOM 2697 C C . LEU B 1 159 ? 7.207 50.031 18.5 1 57.72 159 LEU B C 1
ATOM 2699 O O . LEU B 1 159 ? 6.402 50.969 18.297 1 57.72 159 LEU B O 1
ATOM 2703 N N . HIS B 1 160 ? 8.289 50.219 19.344 1 55.75 160 HIS B N 1
ATOM 2704 C CA . HIS B 1 160 ? 8.602 51.5 19.969 1 55.75 160 HIS B CA 1
ATOM 2705 C C . HIS B 1 160 ? 8.977 52.562 18.922 1 55.75 160 HIS B C 1
ATOM 2707 O O . HIS B 1 160 ? 8.539 53.719 19.016 1 55.75 160 HIS B O 1
ATOM 2713 N N . GLN B 1 161 ? 9.742 52.125 17.906 1 58.53 161 GLN B N 1
ATOM 2714 C CA . GLN B 1 161 ? 10.117 53.062 16.844 1 58.53 161 GLN B CA 1
ATOM 2715 C C . GLN B 1 161 ? 8.898 53.5 16.047 1 58.53 161 GLN B C 1
ATOM 2717 O O . GLN B 1 161 ? 8.789 54.656 15.648 1 58.53 161 GLN B O 1
ATOM 2722 N N . ARG B 1 162 ? 7.973 52.594 15.828 1 58.28 162 ARG B N 1
ATOM 2723 C CA . ARG B 1 162 ? 6.781 52.969 15.055 1 58.28 162 ARG B CA 1
ATOM 2724 C C . ARG B 1 162 ? 5.879 53.906 15.844 1 58.28 162 ARG B C 1
ATOM 2726 O O . ARG B 1 162 ? 5.238 54.781 15.266 1 58.28 162 ARG B O 1
ATOM 2733 N N . LYS B 1 163 ? 5.75 53.719 17.156 1 56.94 163 LYS B N 1
ATOM 2734 C CA . LYS B 1 163 ? 4.969 54.625 17.984 1 56.94 163 LYS B CA 1
ATOM 2735 C C . LYS B 1 163 ? 5.574 56.031 17.984 1 56.94 163 LYS B C 1
ATOM 2737 O O . LYS B 1 163 ? 4.852 57.031 17.938 1 56.94 163 LYS B O 1
ATOM 2742 N N . ILE B 1 164 ? 6.898 56.125 17.984 1 58.47 164 ILE B N 1
ATOM 2743 C CA . ILE B 1 164 ? 7.57 57.406 17.938 1 58.47 164 ILE B CA 1
ATOM 2744 C C . ILE B 1 164 ? 7.324 58.062 16.594 1 58.47 164 ILE B C 1
ATOM 2746 O O . ILE B 1 164 ? 7.082 59.281 16.516 1 58.47 164 ILE B O 1
ATOM 2750 N N . THR B 1 165 ? 7.336 57.312 15.531 1 58.75 165 THR B N 1
ATOM 2751 C CA . THR B 1 165 ? 7.156 57.875 14.203 1 58.75 165 THR B CA 1
ATOM 2752 C C . THR B 1 165 ? 5.707 58.281 13.984 1 58.75 165 THR B C 1
ATOM 2754 O O . THR B 1 165 ? 5.434 59.281 13.305 1 58.75 165 THR B O 1
ATOM 2757 N N . SER B 1 166 ? 4.785 57.625 14.57 1 55.72 166 SER B N 1
ATOM 2758 C CA . SER B 1 166 ? 3.377 57.969 14.414 1 55.72 166 SER B CA 1
ATOM 2759 C C . SER B 1 166 ? 3.008 59.156 15.289 1 55.72 166 SER B C 1
ATOM 2761 O O . SER B 1 166 ? 2.08 59.906 14.969 1 55.72 166 SER B O 1
ATOM 2763 N N . SER B 1 167 ? 3.68 59.312 16.453 1 56.19 167 SER B N 1
ATOM 2764 C CA . SER B 1 167 ? 3.406 60.469 17.312 1 56.19 167 SER B CA 1
ATOM 2765 C C . SER B 1 167 ? 3.943 61.75 16.688 1 56.19 167 SER B C 1
ATOM 2767 O O . SER B 1 167 ? 3.639 62.844 17.156 1 56.19 167 SER B O 1
ATOM 2769 N N . LYS B 1 168 ? 5.008 61.75 15.859 1 56.91 168 LYS B N 1
ATOM 2770 C CA . LYS B 1 168 ? 5.52 62.969 15.25 1 56.91 168 LYS B CA 1
ATOM 2771 C C . LYS B 1 168 ? 4.578 63.5 14.156 1 56.91 168 LYS B C 1
ATOM 2773 O O . LYS B 1 168 ? 4.773 64.562 13.617 1 56.91 168 LYS B O 1
ATOM 2778 N N . LYS B 1 169 ? 3.691 62.594 13.57 1 52.25 169 LYS B N 1
ATOM 2779 C CA . LYS B 1 169 ? 2.865 63.094 12.492 1 52.25 169 LYS B CA 1
ATOM 2780 C C . LYS B 1 169 ? 1.641 63.844 13.031 1 52.25 169 LYS B C 1
ATOM 2782 O O . LYS B 1 169 ? 0.826 64.375 12.266 1 52.25 169 LYS B O 1
ATOM 2787 N N . ILE B 1 170 ? 1.493 63.938 14.336 1 36.19 170 ILE B N 1
ATOM 2788 C CA . ILE B 1 170 ? 0.454 64.938 14.633 1 36.19 170 ILE B CA 1
ATOM 2789 C C . ILE B 1 170 ? 1.082 66.312 14.805 1 36.19 170 ILE B C 1
ATOM 2791 O O . ILE B 1 170 ? 2.117 66.438 15.461 1 36.19 170 ILE B O 1
#

Foldseek 3Di:
DVQVVLVVLLCCLQPVVLVVQCVVCVVVVDPVSNVLSVLLVQQSVVVVVVVVVCCVVVVVPPCPSVVSSVLSVCSSDVVNSSSVVCCVPPVVVVCVVCVVVVVVVVVVVVVVVVVVVVVVVVVVVVVCVVVVVVVVVVVVVVVVCVVVVPVVVVVVVVVVVVVVVVVVVD/DVQVVLVVLCCCLQPVVLVVQCVVCVVVVDPVSNVLSVLLVQQSVVVVVVVVVCCVVVVVPPCPSVVSSVLSNCSRDVVNSSSVVCCVPPVVVVCVVCVVVVVVVVVVVVVVVVVVVVVVVVVVVVVCVVVVVVVVVVVVVVVVCVVVVPVVVVVVVVVVVVVVVVVVVD

Solvent-accessible surface area (backbone atoms only — not comparable to full-atom values): 17886 Å² total; per-residue (Å²): 114,71,52,60,55,23,49,52,45,36,50,40,52,60,34,52,49,51,27,50,52,45,50,53,31,63,72,64,68,42,66,70,56,43,51,48,50,51,42,31,50,34,42,50,40,53,46,54,56,50,41,61,54,42,55,69,72,45,60,82,45,92,59,44,41,56,52,49,32,52,51,41,52,43,38,62,35,74,89,68,41,37,20,58,51,47,27,67,70,46,52,46,55,54,48,63,72,43,38,67,61,50,53,50,50,52,51,51,49,50,53,49,48,52,50,48,47,51,47,51,50,49,50,48,48,50,50,36,51,68,68,56,51,40,60,56,53,53,48,46,50,48,47,48,27,65,72,45,54,75,67,43,53,56,56,54,49,50,51,53,52,49,53,53,58,59,60,66,74,104,113,71,52,59,56,24,49,53,45,36,51,41,53,61,33,52,50,51,25,52,52,44,51,52,31,62,72,65,68,40,67,70,55,44,51,50,50,50,41,31,51,35,42,50,41,53,46,55,56,49,42,61,53,41,54,69,72,44,59,81,47,90,60,45,41,55,51,49,32,51,51,41,51,44,38,61,34,74,89,67,41,36,21,58,52,48,26,66,70,46,52,45,56,53,48,62,72,44,39,66,61,50,53,49,50,52,51,50,49,51,53,49,48,51,50,49,48,51,48,50,51,49,50,48,48,50,50,36,50,67,67,56,50,42,58,56,54,52,47,48,50,49,48,49,27,66,71,46,55,77,68,46,54,57,58,53,50,51,52,54,49,48,51,54,58,58,60,66,74,104

Sequence (340 aa):
MGSVVSRLGCSFLGILYPAYCTFKTLKRQEFDEQTQWLTFWIVYSCFMVLERVADVLLAWIPLYYECKLLFVCWLVLPQFRGAHLLYKQYVGPCLARRETQIDHTINKVKKGSTERLHRWAAQGLNYVKKSGIESLVSLQEEELENKNPNVGKTQTKLLHQRKITSSKKIMGSVVSRLGCSFLGILYPAYCTFKTLKRQEFDEQTQWLTFWIVYSCFMVLERVADVLLAWIPLYYECKLLFVCWLVLPQFRGAHLLYKQYVGPCLARRETQIDHTINKVKKGSTERLHRWAAQGLNYVKKSGIESLVSLQEEELENKNPNVGKTQTKLLHQRKITSSKKI

Secondary structure (DSSP, 8-state):
-HHHHHHHHHHIIIIIHHHHHHHHHHHHT-HHHHHHHHHHHHHHHHHHHHHHHHHHHSTT-TTHHHHHHHHHHHHH-TTTTHHHHHIIIIIHHHHHHTHHHHHHHHHHHHHHHHHHHHHHHHHHHHHHHHHTTHHHHHHHHHHHHHHSHHHHHHHHHHHHHHHHHHHS--/-HHHHHHHHHHIIIIIHHHHHHHHHHHHT-HHHHHHHHHHHHHHHHHHHHHHHHHHHSTT-TTHHHHHHHHHHHHH-TTTTHHHHHIIIIIHHHHHHTHHHHHHHHHHHHHHHHHHHHHHHHHHHHHHHHHTTHHHHHHHHHHHHHHSHHHHHHHHHHHHHHHHHHHT--

Radius of gyration: 30.47 Å; Cα contacts (8 Å, |Δi|>4): 197; chains: 2; bounding box: 42×128×62 Å

InterPro domains:
  IPR004345 TB2/DP1/HVA22 [PF03134] (18-94)
  IPR004345 TB2/DP1/HVA22 [PTHR12300] (11-122)

pLDDT: mean 79.83, std 14.74, range [36.19, 95.75]